Protein AF-A0A8H5L6E7-F1 (afdb_monomer_lite)

Sequence (214 aa):
MDPFNSLPPEIRLKILFSITSKFSLNSIIRASPTMLQQYQIQRIKFPRPLHVQAQNLLLVRDHLQRWQDKTFASPLAKHDDYLFQQLDSLHNMLLHFIQDYCSKATAPYMPREYICLPTFEDPKVLREQAKRMTEEHTLCDLATMVKCVRYTLPWTTIVCRQPPRSVRIPASFKLFEGKTLAEIELVLGFYMDVMKEEESLDIENPIEFCFSTL

pLDDT: mean 70.44, std 10.73, range [45.66, 87.75]

Radius of gyration: 25.37 Å; chains: 1; bounding box: 59×48×59 Å

Foldseek 3Di:
DAPCVPPDLVVLVVVLVVDPDPVVNVLSLVLGVVSVVSVVVCVVVDPDPCPVVVVVVVVVVVVVVCVVVVVDPPPCPPVPVVVVVVVVVVVVVVVVVVVLVVCLSPDPDNVVSVVPDPPCDPLVVLLVVLVCLAVVQDWDAPLNCLSNLLNHDQQKWKWWDDPPAIDTHRSHNVVNPPDDSVVSSVVVVVVVVVCVVVVRDDDPTGIIITMYGD

Organism: Gibberella subglutinans (NCBI:txid42677)

Secondary structure (DSSP, 8-state):
--GGGGS-HHHHHHHHHH---HHHHHHHHHH-HHHHHHHHHHHHH-SS-THHHHHHHHHHHHHHHHHHTT----TTSS--HHHHHHHHHHHHHHHHHHHHHHHHHHSTTHHHHGGGS-----HHHHHHHHHHHHHTT--B-HHHHHHHGGGS-TTEEEEEEETTEEEEEE--HHHHTT--HHHHHHHHHHHHHHHHHTT-S-SSSPPEEEEEE-

Structure (mmCIF, N/CA/C/O backbone):
data_AF-A0A8H5L6E7-F1
#
_entry.id   AF-A0A8H5L6E7-F1
#
loop_
_atom_site.group_PDB
_atom_site.id
_atom_site.type_symbol
_atom_site.label_atom_id
_atom_site.label_alt_id
_atom_site.label_comp_id
_atom_site.label_asym_id
_atom_site.label_entity_id
_atom_site.label_seq_id
_atom_site.pdbx_PDB_ins_code
_atom_site.Cartn_x
_atom_site.Cartn_y
_atom_site.Cartn_z
_atom_site.occupancy
_atom_site.B_iso_or_equiv
_atom_site.auth_seq_id
_atom_site.auth_comp_id
_atom_site.auth_asym_id
_atom_site.auth_atom_id
_atom_site.pdbx_PDB_model_num
ATOM 1 N N . MET A 1 1 ? -3.665 17.626 14.569 1.00 66.75 1 MET A N 1
ATOM 2 C CA . MET A 1 1 ? -4.849 17.329 13.737 1.00 66.75 1 MET A CA 1
ATOM 3 C C . MET A 1 1 ? -5.235 15.886 13.997 1.00 66.75 1 MET A C 1
ATOM 5 O O . MET A 1 1 ? -4.381 15.030 13.820 1.00 66.75 1 MET A O 1
ATOM 9 N N . ASP A 1 2 ? -6.447 15.622 14.485 1.00 79.62 2 ASP A N 1
ATOM 10 C CA . ASP A 1 2 ? -6.932 14.249 14.680 1.00 79.62 2 ASP A CA 1
ATOM 11 C C . ASP A 1 2 ? -7.520 13.734 13.350 1.00 79.62 2 ASP A C 1
ATOM 13 O O . ASP A 1 2 ? -8.513 14.302 12.883 1.00 79.62 2 ASP A O 1
ATOM 17 N N . PRO A 1 3 ? -6.931 12.702 12.717 1.00 80.50 3 PRO A N 1
ATOM 18 C CA . PRO A 1 3 ? -7.394 12.202 11.423 1.00 80.50 3 PRO A CA 1
ATOM 19 C C . PRO A 1 3 ? -8.781 11.553 11.496 1.00 80.50 3 PRO A C 1
ATOM 21 O O . PRO A 1 3 ? -9.455 11.442 10.477 1.00 80.50 3 PRO A O 1
ATOM 24 N N . PHE A 1 4 ? -9.249 11.161 12.684 1.00 83.25 4 PHE A N 1
ATOM 25 C CA . PHE A 1 4 ? -10.582 10.589 12.860 1.00 83.25 4 PHE A CA 1
ATOM 26 C C . PHE A 1 4 ? -11.673 11.664 12.952 1.00 83.25 4 PHE A C 1
ATOM 28 O O . PHE A 1 4 ? -12.856 11.337 12.867 1.00 83.25 4 PHE A O 1
ATOM 35 N N . ASN A 1 5 ? -11.310 12.943 13.092 1.00 85.31 5 ASN A N 1
ATOM 36 C CA . ASN A 1 5 ? -12.278 14.038 13.183 1.00 85.31 5 ASN A CA 1
ATOM 37 C C . ASN A 1 5 ? -12.985 14.341 11.853 1.00 85.31 5 ASN A C 1
ATOM 39 O O . ASN A 1 5 ? -14.109 14.834 11.856 1.00 85.31 5 ASN A O 1
ATOM 43 N N . SER A 1 6 ? -12.365 14.010 10.719 1.00 84.38 6 SER A N 1
ATOM 44 C CA . SER A 1 6 ? -13.000 14.106 9.398 1.00 84.38 6 SER A CA 1
ATOM 45 C C . SER A 1 6 ? -13.933 12.928 9.095 1.00 84.38 6 SER A C 1
ATOM 47 O O . SER A 1 6 ? -14.668 12.971 8.109 1.00 84.38 6 SER A O 1
ATOM 49 N N . LEU A 1 7 ? -13.923 11.876 9.924 1.00 83.06 7 LEU A N 1
ATOM 50 C CA . LEU A 1 7 ? -14.726 10.681 9.700 1.00 83.06 7 LEU A CA 1
ATOM 51 C C . LEU A 1 7 ? -16.115 10.799 10.348 1.00 83.06 7 LEU A C 1
ATOM 53 O O . LEU A 1 7 ? -16.231 11.155 11.534 1.00 83.06 7 LEU A O 1
ATOM 57 N N . PRO A 1 8 ? -17.177 10.393 9.627 1.00 82.81 8 PRO A N 1
ATOM 58 C CA . PRO A 1 8 ? -18.503 10.256 10.206 1.00 82.81 8 PRO A CA 1
ATOM 59 C C . PRO A 1 8 ? -18.492 9.351 11.452 1.00 82.81 8 PRO A C 1
ATOM 61 O O . PRO A 1 8 ? -17.701 8.397 11.520 1.00 82.81 8 PRO A O 1
ATOM 64 N N . PRO A 1 9 ? -19.347 9.630 12.453 1.00 79.38 9 PRO A N 1
ATOM 65 C CA . PRO A 1 9 ? -19.448 8.837 13.678 1.00 79.38 9 PRO A CA 1
ATOM 66 C C . PRO A 1 9 ? -19.569 7.328 13.425 1.00 79.38 9 PRO A C 1
ATOM 68 O O . PRO A 1 9 ? -18.965 6.542 14.149 1.00 79.38 9 PRO A O 1
ATOM 71 N N . GLU A 1 10 ? -20.290 6.914 12.386 1.00 80.75 10 GLU A N 1
ATOM 72 C CA . GLU A 1 10 ? -20.562 5.517 12.029 1.00 80.75 10 GLU A CA 1
ATOM 73 C C . GLU A 1 10 ? -19.284 4.774 11.623 1.00 80.75 10 GLU A C 1
ATOM 75 O O . GLU A 1 10 ? -19.054 3.635 12.037 1.00 80.75 10 GLU A O 1
ATOM 80 N N . ILE A 1 11 ? -18.412 5.436 10.859 1.00 78.31 11 ILE A N 1
ATOM 81 C CA . ILE A 1 11 ? -17.138 4.866 10.407 1.00 78.31 11 ILE A CA 1
ATOM 82 C C . ILE A 1 11 ? -16.178 4.719 11.587 1.00 78.31 11 ILE A C 1
ATOM 84 O O . ILE A 1 11 ? -15.560 3.666 11.754 1.00 78.31 11 ILE A O 1
ATOM 88 N N . ARG A 1 12 ? -16.127 5.722 12.473 1.00 85.12 12 ARG A N 1
ATOM 89 C CA . ARG A 1 12 ? -15.352 5.650 13.722 1.00 85.12 12 ARG A CA 1
ATOM 90 C C . ARG A 1 12 ? -15.777 4.468 14.596 1.00 85.12 12 ARG A C 1
ATOM 92 O O . ARG A 1 12 ? -14.931 3.778 15.160 1.00 85.12 12 ARG A O 1
ATOM 99 N N . LEU A 1 13 ? -17.080 4.196 14.671 1.00 81.88 13 LEU A N 1
ATOM 100 C CA . LEU A 1 13 ? -17.620 3.052 15.411 1.00 81.88 13 LEU A CA 1
ATOM 101 C C . LEU A 1 13 ? -17.246 1.721 14.782 1.00 81.88 13 LEU A C 1
ATOM 103 O O . LEU A 1 13 ? -16.818 0.814 15.493 1.00 81.88 13 LEU A O 1
ATOM 107 N N . LYS A 1 14 ? -17.366 1.606 13.459 1.00 79.25 14 LYS A N 1
ATOM 108 C CA . LYS A 1 14 ? -16.983 0.389 12.742 1.00 79.25 14 LYS A CA 1
ATOM 109 C C . LYS A 1 14 ? -15.509 0.048 12.977 1.00 79.25 14 LYS A C 1
ATOM 111 O O . LYS A 1 14 ? -15.195 -1.111 13.228 1.00 79.25 14 LYS A O 1
ATOM 116 N N . ILE A 1 15 ? -14.637 1.059 12.993 1.00 80.88 15 ILE A N 1
ATOM 117 C CA . ILE A 1 15 ? -13.219 0.903 13.339 1.00 80.88 15 ILE A CA 1
ATOM 118 C C . ILE A 1 15 ? -13.074 0.403 14.783 1.00 80.88 15 ILE A C 1
ATOM 120 O O . ILE A 1 15 ? -12.474 -0.649 14.991 1.00 80.88 15 ILE A O 1
ATOM 124 N N . LEU A 1 16 ? -13.686 1.077 15.766 1.00 82.19 16 LEU A N 1
ATOM 125 C CA . LEU A 1 16 ? -13.634 0.655 17.176 1.00 82.19 16 LEU A CA 1
ATOM 126 C C . LEU A 1 16 ? -14.129 -0.786 17.396 1.00 82.19 16 LEU A C 1
ATOM 128 O O . LEU A 1 16 ? -13.553 -1.497 18.215 1.00 82.19 16 LEU A O 1
ATOM 132 N N . PHE A 1 17 ? -15.166 -1.225 16.674 1.00 75.69 17 PHE A N 1
ATOM 133 C CA . PHE A 1 17 ? -15.727 -2.576 16.798 1.00 75.69 17 PHE A CA 1
ATOM 134 C C . PHE A 1 17 ? -14.955 -3.648 16.025 1.00 75.69 17 PHE A C 1
ATOM 136 O O . PHE A 1 17 ? -14.980 -4.811 16.420 1.00 75.69 17 PHE A O 1
ATOM 143 N N . SER A 1 18 ? -14.261 -3.276 14.949 1.00 74.56 18 SER A N 1
ATOM 144 C CA . SER A 1 18 ? -13.405 -4.197 14.189 1.00 74.56 18 SER A CA 1
ATOM 145 C C . SER A 1 18 ? -12.126 -4.588 14.938 1.00 74.56 18 SER A C 1
ATOM 147 O O . SER A 1 18 ? -11.503 -5.598 14.619 1.00 74.56 18 SER A O 1
ATOM 149 N N . ILE A 1 19 ? -11.746 -3.821 15.965 1.00 76.75 19 ILE A N 1
ATOM 150 C CA . ILE A 1 19 ? -10.545 -4.073 16.756 1.00 76.75 19 ILE A CA 1
ATOM 151 C C . ILE A 1 19 ? -10.871 -5.046 17.883 1.00 76.75 19 ILE A C 1
ATOM 153 O O . ILE A 1 19 ? -11.449 -4.695 18.911 1.00 76.75 19 ILE A O 1
ATOM 157 N N . THR A 1 20 ? -10.446 -6.288 17.696 1.00 67.19 20 THR A N 1
ATOM 158 C CA . THR A 1 20 ? -10.641 -7.379 18.657 1.00 67.19 20 THR A CA 1
ATOM 159 C C . THR A 1 20 ? -9.638 -7.332 19.814 1.00 67.19 20 THR A C 1
ATOM 161 O O . THR A 1 20 ? -9.934 -7.788 20.919 1.00 67.19 20 THR A O 1
ATOM 164 N N . SER A 1 21 ? -8.457 -6.741 19.595 1.00 76.19 21 SER A N 1
ATOM 165 C CA . SER A 1 21 ? -7.389 -6.654 20.594 1.00 76.19 21 SER A CA 1
ATOM 166 C C . SER A 1 21 ? -7.559 -5.461 21.534 1.00 76.19 21 SER A C 1
ATOM 168 O O . SER A 1 21 ? -7.573 -4.299 21.123 1.00 76.19 21 SER A O 1
ATOM 170 N N . LYS A 1 22 ? -7.575 -5.743 22.841 1.00 73.62 22 LYS A N 1
ATOM 171 C CA . LYS A 1 22 ? -7.606 -4.723 23.902 1.00 73.62 22 LYS A CA 1
ATOM 172 C C . LYS A 1 22 ? -6.370 -3.815 23.878 1.00 73.62 22 LYS A C 1
ATOM 174 O O . LYS A 1 22 ? -6.462 -2.653 24.268 1.00 73.62 22 LYS A O 1
ATOM 179 N N . PHE A 1 23 ? -5.225 -4.332 23.431 1.00 72.75 23 PHE A N 1
ATOM 180 C CA . PHE A 1 23 ? -3.997 -3.550 23.291 1.00 72.75 23 PHE A CA 1
ATOM 181 C C . PHE A 1 23 ? -4.134 -2.519 22.164 1.00 72.75 23 PHE A C 1
ATOM 183 O O . PHE A 1 23 ? -3.956 -1.324 22.395 1.00 72.75 23 PHE A O 1
ATOM 190 N N . SER A 1 24 ? -4.563 -2.961 20.980 1.00 74.50 24 SER A N 1
ATOM 191 C CA . SER A 1 24 ? -4.760 -2.100 19.807 1.00 74.50 24 SER A CA 1
ATOM 192 C C . SER A 1 24 ? -5.858 -1.060 20.034 1.00 74.50 24 SER A C 1
ATOM 194 O O . SER A 1 24 ? -5.700 0.102 19.669 1.00 74.50 24 SER A O 1
ATOM 196 N N . LEU A 1 25 ? -6.936 -1.442 20.722 1.00 81.06 25 LEU A N 1
ATOM 197 C CA . LEU A 1 25 ? -8.012 -0.525 21.092 1.00 81.06 25 LEU A CA 1
ATOM 198 C C . LEU A 1 25 ? -7.514 0.578 22.039 1.00 81.06 25 LEU A C 1
ATOM 200 O O . LEU A 1 25 ? -7.795 1.755 21.815 1.00 81.06 25 LEU A O 1
ATOM 204 N N . ASN A 1 26 ? -6.724 0.223 23.060 1.00 80.19 26 ASN A N 1
ATOM 205 C CA . ASN A 1 26 ? -6.119 1.214 23.954 1.00 80.19 26 ASN A CA 1
ATOM 206 C C . ASN A 1 26 ? -5.127 2.124 23.224 1.00 80.19 26 ASN A C 1
ATOM 208 O O . ASN A 1 26 ? -5.061 3.308 23.543 1.00 80.19 26 ASN A O 1
ATOM 212 N N . SER A 1 27 ? -4.385 1.597 22.250 1.00 80.94 27 SER A N 1
ATOM 213 C CA . SER A 1 27 ? -3.465 2.397 21.438 1.00 80.94 27 SER A CA 1
ATOM 214 C C . SER A 1 27 ? -4.210 3.491 20.662 1.00 80.94 27 SER A C 1
ATOM 216 O O . SER A 1 27 ? -3.887 4.670 20.793 1.00 80.94 27 SER A O 1
ATOM 218 N N . ILE A 1 28 ? -5.295 3.138 19.961 1.00 83.75 28 ILE A N 1
ATOM 219 C CA . ILE A 1 28 ? -6.078 4.095 19.157 1.00 83.75 28 ILE A CA 1
ATOM 220 C C . ILE A 1 28 ? -6.773 5.145 20.021 1.00 83.75 28 ILE A C 1
ATOM 222 O O . ILE A 1 28 ? -6.765 6.329 19.693 1.00 83.75 28 ILE A O 1
ATOM 226 N N . ILE A 1 29 ? -7.350 4.728 21.145 1.00 85.44 29 ILE A N 1
ATOM 227 C CA . ILE A 1 29 ? -8.026 5.641 22.070 1.00 85.44 29 ILE A CA 1
ATOM 228 C C . ILE A 1 29 ? -7.036 6.630 22.702 1.00 85.44 29 ILE A C 1
ATOM 230 O O . ILE A 1 29 ? -7.390 7.780 22.943 1.00 85.44 29 ILE A O 1
ATOM 234 N N . ARG A 1 30 ? -5.795 6.209 22.972 1.00 81.88 30 ARG A N 1
ATOM 235 C CA . ARG A 1 30 ? -4.756 7.109 23.496 1.00 81.88 30 ARG A CA 1
ATOM 236 C C . ARG A 1 30 ? -4.204 8.044 22.423 1.00 81.88 30 ARG A C 1
ATOM 238 O O . ARG A 1 30 ? -3.848 9.170 22.750 1.00 81.88 30 ARG A O 1
ATOM 245 N N . ALA A 1 31 ? -4.145 7.588 21.174 1.00 80.31 31 ALA A N 1
ATOM 246 C CA . ALA A 1 31 ? -3.633 8.367 20.052 1.00 80.31 31 ALA A CA 1
ATOM 247 C C . ALA A 1 31 ? -4.639 9.405 19.514 1.00 80.31 31 ALA A C 1
ATOM 249 O O . ALA A 1 31 ? -4.221 10.433 18.987 1.00 80.31 31 ALA A O 1
ATOM 250 N N . SER A 1 32 ? -5.950 9.159 19.644 1.00 87.44 32 SER A N 1
ATOM 251 C CA . SER A 1 32 ? -7.007 10.018 19.090 1.00 87.44 32 SER A CA 1
ATOM 252 C C . SER A 1 32 ? -8.025 10.459 20.155 1.00 87.44 32 SER A C 1
ATOM 254 O O . SER A 1 32 ? -8.835 9.646 20.621 1.00 87.44 32 SER A O 1
ATOM 256 N N . PRO A 1 33 ? -8.058 11.762 20.501 1.00 86.56 33 PRO A N 1
ATOM 257 C CA . PRO A 1 33 ? -9.095 12.339 21.355 1.00 86.56 33 PRO A CA 1
ATOM 258 C C . PRO A 1 33 ? -10.512 12.134 20.802 1.00 86.56 33 PRO A C 1
ATOM 260 O O . PRO A 1 33 ? -11.439 11.869 21.571 1.00 86.56 33 PRO A O 1
ATOM 263 N N . THR A 1 34 ? -10.692 12.201 19.479 1.00 87.50 34 THR A N 1
ATOM 264 C CA . THR A 1 34 ? -11.992 11.990 18.830 1.00 87.50 34 THR A CA 1
ATOM 265 C C . THR A 1 34 ? -12.466 10.539 18.970 1.00 87.50 34 THR A C 1
ATOM 267 O O . THR A 1 34 ? -13.656 10.297 19.199 1.00 87.50 34 THR A O 1
ATOM 270 N N . MET A 1 35 ? -11.562 9.559 18.879 1.00 87.75 35 MET A N 1
ATOM 271 C CA . MET A 1 35 ? -11.881 8.142 19.093 1.00 87.75 35 MET A CA 1
ATOM 272 C C . MET A 1 35 ? -12.101 7.819 20.573 1.00 87.75 35 MET A C 1
ATOM 274 O O . MET A 1 35 ? -12.983 7.019 20.887 1.00 87.75 35 MET A O 1
ATOM 278 N N . LEU A 1 36 ? -11.377 8.477 21.488 1.00 85.44 36 LEU A N 1
ATOM 279 C CA . LEU A 1 36 ? -11.629 8.395 22.930 1.00 85.44 36 LEU A CA 1
ATOM 280 C C . LEU A 1 36 ? -13.032 8.890 23.283 1.00 85.44 36 LEU A C 1
ATOM 282 O O . LEU A 1 36 ? -13.766 8.174 23.964 1.00 85.44 36 LEU A O 1
ATOM 286 N N . GLN A 1 37 ? -13.425 10.067 22.789 1.00 84.50 37 GLN A N 1
ATOM 287 C CA . GLN A 1 37 ? -14.768 10.609 23.009 1.00 84.50 37 GLN A CA 1
ATOM 288 C C . GLN A 1 37 ? -15.839 9.670 22.449 1.00 84.50 37 GLN A C 1
ATOM 290 O O . GLN A 1 37 ? -16.793 9.332 23.149 1.00 84.50 37 GLN A O 1
ATOM 295 N N . GLN A 1 38 ? -15.657 9.178 21.221 1.00 84.06 38 GLN A N 1
ATOM 296 C CA . GLN A 1 38 ? -16.599 8.249 20.596 1.00 84.06 38 GLN A CA 1
ATOM 297 C C . GLN A 1 38 ? -16.719 6.934 21.385 1.00 84.06 38 GLN A C 1
ATOM 299 O O . GLN A 1 38 ? -17.824 6.436 21.606 1.00 84.06 38 GLN A O 1
ATOM 304 N N . TYR A 1 39 ? -15.598 6.393 21.869 1.00 81.75 39 TYR A N 1
ATOM 305 C CA . TYR A 1 39 ? -15.564 5.192 22.702 1.00 81.75 39 TYR A CA 1
ATOM 306 C C . TYR A 1 39 ? -16.224 5.406 24.071 1.00 81.75 39 TYR A C 1
ATOM 308 O O . TYR A 1 39 ? -16.968 4.542 24.535 1.00 81.75 39 TYR A O 1
ATOM 316 N N . GLN A 1 40 ? -16.001 6.554 24.715 1.00 81.69 40 GLN A N 1
ATOM 317 C CA . GLN A 1 40 ? -16.650 6.912 25.979 1.00 81.69 40 GLN A CA 1
ATOM 318 C C . GLN A 1 40 ? -18.166 7.065 25.804 1.00 81.69 40 GLN A C 1
ATOM 320 O O . GLN A 1 40 ? -18.926 6.467 26.563 1.00 81.69 40 GLN A O 1
ATOM 325 N N . ILE A 1 41 ? -18.610 7.780 24.764 1.00 76.38 41 ILE A N 1
ATOM 326 C CA . ILE A 1 41 ? -20.033 7.960 24.437 1.00 76.38 41 ILE A CA 1
ATOM 327 C C . ILE A 1 41 ? -20.711 6.605 24.191 1.00 76.38 41 ILE A C 1
ATOM 329 O O . ILE A 1 41 ? -21.816 6.371 24.679 1.00 76.38 41 ILE A O 1
ATOM 333 N N . GLN A 1 42 ? -20.051 5.686 23.484 1.00 69.44 42 GLN A N 1
ATOM 334 C CA . GLN A 1 42 ? -20.566 4.330 23.261 1.00 69.44 42 GLN A CA 1
ATOM 335 C C . GLN A 1 42 ? -20.600 3.485 24.528 1.00 69.44 42 GLN A C 1
ATOM 337 O O . GLN A 1 42 ? -21.591 2.806 24.775 1.00 69.44 42 GLN A O 1
ATOM 342 N N . ARG A 1 43 ? -19.553 3.538 25.356 1.00 64.12 43 ARG A N 1
ATOM 343 C CA . ARG A 1 43 ? -19.510 2.794 26.622 1.00 64.12 43 ARG A CA 1
ATOM 344 C C . ARG A 1 43 ? -20.565 3.251 27.619 1.00 64.12 43 ARG A C 1
ATOM 346 O O . ARG A 1 43 ? -21.006 2.434 28.419 1.00 64.12 43 ARG A O 1
ATOM 353 N N . ILE A 1 44 ? -20.946 4.527 27.570 1.00 57.91 44 ILE A N 1
ATOM 354 C CA . ILE A 1 44 ? -22.019 5.091 28.396 1.00 57.91 44 ILE A CA 1
ATOM 355 C C . ILE A 1 44 ? -23.399 4.712 27.832 1.00 57.91 44 ILE A C 1
ATOM 357 O O . ILE A 1 44 ? -24.322 4.480 28.605 1.00 57.91 44 ILE A O 1
ATOM 361 N N . LYS A 1 45 ? -23.549 4.602 26.502 1.00 54.22 45 LYS A N 1
ATOM 362 C CA . LYS A 1 45 ? -24.829 4.265 25.850 1.00 54.22 45 LYS A CA 1
ATOM 363 C C . LYS A 1 45 ? -25.112 2.760 25.729 1.00 54.22 45 LYS A C 1
ATOM 365 O O . LYS A 1 45 ? -26.278 2.390 25.651 1.00 54.22 45 LYS A O 1
ATOM 370 N N . PHE A 1 46 ? -24.094 1.895 25.725 1.00 47.25 46 PHE A N 1
ATOM 371 C CA . PHE A 1 46 ? -24.251 0.450 25.526 1.00 47.25 46 PHE A CA 1
ATOM 372 C C . PHE A 1 46 ? -23.167 -0.358 26.272 1.00 47.25 46 PHE A C 1
ATOM 374 O O . PHE A 1 46 ? -22.018 -0.410 25.818 1.00 47.25 46 PHE A O 1
ATOM 381 N N . PRO A 1 47 ? -23.481 -1.081 27.366 1.00 50.56 47 PRO A N 1
ATOM 382 C CA . PRO A 1 47 ? -22.646 -2.210 27.765 1.00 50.56 47 PRO A CA 1
ATOM 383 C C . PRO A 1 47 ? -22.721 -3.253 26.637 1.00 50.56 47 PRO A C 1
ATOM 385 O O . PRO A 1 47 ? -23.794 -3.785 26.404 1.00 50.56 47 PRO A O 1
ATOM 388 N N . ARG A 1 48 ? -21.616 -3.459 25.894 1.00 46.75 48 ARG A N 1
ATOM 389 C CA . ARG A 1 48 ? -21.422 -4.416 24.769 1.00 46.75 48 ARG A CA 1
ATOM 390 C C . ARG A 1 48 ? -22.711 -4.828 24.021 1.00 46.75 48 ARG A C 1
ATOM 392 O O . ARG A 1 48 ? -23.448 -5.678 24.519 1.00 46.75 48 ARG A O 1
ATOM 399 N N . PRO A 1 49 ? -22.957 -4.362 22.785 1.00 46.41 49 PRO A N 1
ATOM 400 C CA . PRO A 1 49 ? -24.172 -4.736 22.075 1.00 46.41 49 PRO A CA 1
ATOM 401 C C . PRO A 1 49 ? -24.121 -6.211 21.637 1.00 46.41 49 PRO A C 1
ATOM 403 O O . PRO A 1 49 ? -23.571 -6.555 20.594 1.00 46.41 49 PRO A O 1
ATOM 406 N N . LEU A 1 50 ? -24.788 -7.073 22.409 1.00 48.97 50 LEU A N 1
ATOM 407 C CA . LEU A 1 50 ? -25.199 -8.443 22.055 1.00 48.97 50 LEU A CA 1
ATOM 408 C C . LEU A 1 50 ? -26.068 -8.497 20.773 1.00 48.97 50 LEU A C 1
ATOM 410 O O . LEU A 1 50 ? -26.335 -9.564 20.229 1.00 48.97 50 LEU A O 1
ATOM 414 N N . HIS A 1 51 ? -26.502 -7.347 20.252 1.00 48.94 51 HIS A N 1
ATOM 415 C CA . HIS A 1 51 ? -27.496 -7.256 19.184 1.00 48.94 51 HIS A CA 1
ATOM 416 C C . HIS A 1 51 ? -26.936 -7.509 17.769 1.00 48.94 51 HIS A C 1
ATOM 418 O O . HIS A 1 51 ? -27.641 -8.056 16.925 1.00 48.94 51 HIS A O 1
ATOM 424 N N . VAL A 1 52 ? -25.662 -7.187 17.498 1.00 45.81 52 VAL A N 1
ATOM 425 C CA . VAL A 1 52 ? -25.013 -7.535 16.208 1.00 45.81 52 VAL A CA 1
ATOM 426 C C . VAL A 1 52 ? -24.569 -9.006 16.197 1.00 45.81 52 VAL A C 1
ATOM 428 O O . VAL A 1 52 ? -24.391 -9.610 15.144 1.00 45.81 52 VAL A O 1
ATOM 431 N N . GLN A 1 53 ? -24.445 -9.623 17.376 1.00 48.34 53 GLN A N 1
ATOM 432 C CA . GLN A 1 53 ? -24.182 -11.054 17.502 1.00 48.34 53 GLN A CA 1
ATOM 433 C C . GLN A 1 53 ? -25.436 -11.881 17.220 1.00 48.34 53 GLN A C 1
ATOM 435 O O . GLN A 1 53 ? -25.315 -12.902 16.566 1.00 48.34 53 GLN A O 1
ATOM 440 N N . ALA A 1 54 ? -26.634 -11.443 17.620 1.00 50.56 54 ALA A N 1
ATOM 441 C CA . ALA A 1 54 ? -27.860 -12.219 17.414 1.00 50.56 54 ALA A CA 1
ATOM 442 C C . ALA A 1 54 ? -28.197 -12.450 15.927 1.00 50.56 54 ALA A C 1
ATOM 444 O O . ALA A 1 54 ? -28.504 -13.574 15.540 1.00 50.56 54 ALA A O 1
ATOM 445 N N . GLN A 1 55 ? -28.080 -11.425 15.074 1.00 49.91 55 GLN A N 1
ATOM 446 C CA . GLN A 1 55 ? -28.309 -11.581 13.629 1.00 49.91 55 GLN A CA 1
ATOM 447 C C . GLN A 1 55 ? -27.236 -12.450 12.967 1.00 49.91 55 GLN A C 1
ATOM 449 O O . GLN A 1 55 ? -27.569 -13.340 12.190 1.00 49.91 55 GLN A O 1
ATOM 454 N N . ASN A 1 56 ? -25.963 -12.264 13.329 1.00 50.03 56 ASN A N 1
ATOM 455 C CA . ASN A 1 56 ? -24.883 -13.116 12.833 1.00 50.03 56 ASN A CA 1
ATOM 456 C C . ASN A 1 56 ? -25.005 -14.558 13.343 1.00 50.03 56 ASN A C 1
ATOM 458 O O . ASN A 1 56 ? -24.728 -15.480 12.595 1.00 50.03 56 ASN A O 1
ATOM 462 N N . LEU A 1 57 ? -25.474 -14.778 14.572 1.00 58.00 57 LEU A N 1
ATOM 463 C CA . LEU A 1 57 ? -25.726 -16.109 15.129 1.00 58.00 57 LEU A CA 1
ATOM 464 C C . LEU A 1 57 ? -26.903 -16.798 14.441 1.00 58.00 57 LEU A C 1
ATOM 466 O O . LEU A 1 57 ? -26.843 -18.003 14.233 1.00 58.00 57 LEU A O 1
ATOM 470 N N . LEU A 1 58 ? -27.949 -16.059 14.058 1.00 60.47 58 LEU A N 1
ATOM 471 C CA . LEU A 1 58 ? -29.055 -16.602 13.266 1.00 60.47 58 LEU A CA 1
ATOM 472 C C . LEU A 1 58 ? -28.600 -16.971 11.852 1.00 60.47 58 LEU A C 1
ATOM 474 O O . LEU A 1 58 ? -28.926 -18.058 11.387 1.0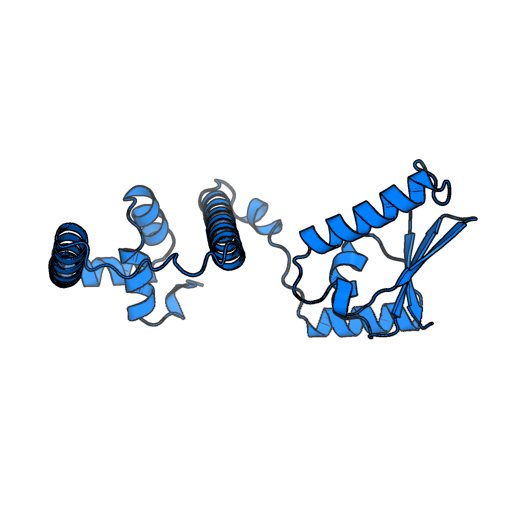0 60.47 58 LEU A O 1
ATOM 478 N N . LEU A 1 59 ? -27.793 -16.123 11.210 1.00 61.03 59 LEU A N 1
ATOM 479 C CA . LEU A 1 59 ? -27.200 -16.410 9.901 1.00 61.03 59 LEU A CA 1
ATOM 480 C C . LEU A 1 59 ? -26.220 -17.589 9.961 1.00 61.03 59 LEU A C 1
ATOM 482 O O . LEU A 1 59 ? -26.254 -18.448 9.090 1.00 61.03 59 LEU A O 1
ATOM 486 N N . VAL A 1 60 ? -25.388 -17.672 11.002 1.00 60.69 60 VAL A N 1
ATOM 487 C CA . VAL A 1 60 ? -24.464 -18.794 11.233 1.00 60.69 60 VAL A CA 1
ATOM 488 C C . VAL A 1 60 ? -25.233 -20.073 11.550 1.00 60.69 60 VAL A C 1
ATOM 490 O O . VAL A 1 60 ? -24.872 -21.129 11.047 1.00 60.69 60 VAL A O 1
ATOM 493 N N . ARG A 1 61 ? -26.314 -20.004 12.333 1.00 70.81 61 ARG A N 1
ATOM 494 C CA . ARG A 1 61 ? -27.170 -21.162 12.620 1.00 70.81 61 ARG A CA 1
ATOM 495 C C . ARG A 1 61 ? -27.861 -21.668 11.358 1.00 70.81 61 ARG A C 1
ATOM 497 O O . ARG A 1 61 ? -27.815 -22.863 11.104 1.00 70.81 61 ARG A O 1
ATOM 504 N N . ASP A 1 62 ? -28.455 -20.776 10.571 1.00 71.38 62 ASP A N 1
ATOM 505 C CA . ASP A 1 62 ? -29.087 -21.117 9.292 1.00 71.38 62 ASP A CA 1
ATOM 506 C C . ASP A 1 62 ? -28.051 -21.678 8.300 1.00 71.38 62 ASP A C 1
ATOM 508 O O . ASP A 1 62 ? -28.286 -22.682 7.635 1.00 71.38 62 ASP A O 1
ATOM 512 N N . HIS A 1 63 ? -26.840 -21.116 8.280 1.00 64.75 63 HIS A N 1
ATOM 513 C CA . HIS A 1 63 ? -25.719 -21.620 7.488 1.00 64.75 63 HIS A CA 1
ATOM 514 C C . HIS A 1 63 ? -25.261 -23.023 7.921 1.00 64.75 63 HIS A C 1
ATOM 516 O O . HIS A 1 63 ? -25.092 -23.896 7.074 1.00 64.75 63 HIS A O 1
ATOM 522 N N . LEU A 1 64 ? -25.103 -23.267 9.226 1.00 66.06 64 LEU A N 1
ATOM 523 C CA . LEU A 1 64 ? -24.740 -24.578 9.775 1.00 66.06 64 LEU A CA 1
ATOM 524 C C . LEU A 1 64 ? -25.842 -25.618 9.550 1.00 66.06 64 LEU A C 1
ATOM 526 O O . LEU A 1 64 ? -25.534 -26.774 9.278 1.00 66.06 64 LEU A O 1
ATOM 530 N N . GLN A 1 65 ? -27.108 -25.208 9.615 1.00 73.06 65 GLN A N 1
ATOM 531 C CA . GLN A 1 65 ? -28.252 -26.076 9.351 1.00 73.06 65 GLN A CA 1
ATOM 532 C C . GLN A 1 65 ? -28.309 -26.468 7.866 1.00 73.06 65 GLN A C 1
ATOM 534 O O . GLN A 1 65 ? -28.396 -27.648 7.545 1.00 73.06 65 GLN A O 1
ATOM 539 N N . ARG A 1 66 ? -28.091 -25.519 6.947 1.00 68.50 66 ARG A N 1
ATOM 540 C CA . ARG A 1 66 ? -27.950 -25.801 5.504 1.00 68.50 66 ARG A CA 1
ATOM 541 C C . ARG A 1 66 ? -26.721 -26.657 5.174 1.00 68.50 66 ARG A C 1
ATOM 543 O O . ARG A 1 66 ? -26.760 -27.465 4.246 1.00 68.50 66 ARG A O 1
ATOM 550 N N . TRP A 1 67 ? -25.627 -26.492 5.922 1.00 59.72 67 TRP A N 1
ATOM 551 C CA . TRP A 1 67 ? -24.435 -27.337 5.810 1.00 59.72 67 TRP A CA 1
ATOM 552 C C . TRP A 1 67 ? -24.716 -28.772 6.278 1.00 59.72 67 TRP A C 1
ATOM 554 O O . TRP A 1 67 ? -24.344 -29.726 5.594 1.00 59.72 67 TRP A O 1
ATOM 564 N N . GLN A 1 68 ? -25.443 -28.926 7.388 1.00 73.25 68 GLN A N 1
ATOM 565 C CA . GLN A 1 68 ? -25.900 -30.214 7.913 1.00 73.25 68 GLN A CA 1
ATOM 566 C C . GLN A 1 68 ? -26.865 -30.924 6.948 1.00 73.25 68 GLN A C 1
ATOM 568 O O . GLN A 1 68 ? -26.723 -32.126 6.722 1.00 73.25 68 GLN A O 1
ATOM 573 N N . ASP A 1 69 ? -27.772 -30.176 6.318 1.00 79.94 69 ASP A N 1
ATOM 574 C CA . ASP A 1 69 ? -28.739 -30.683 5.335 1.00 79.94 69 ASP A CA 1
ATOM 575 C C . ASP A 1 69 ? -28.103 -30.989 3.962 1.00 79.94 69 ASP A C 1
ATOM 577 O O . ASP A 1 69 ? -28.784 -31.462 3.052 1.00 79.94 69 ASP A O 1
ATOM 581 N N . LYS A 1 70 ? -26.795 -30.725 3.789 1.00 65.38 70 LYS A N 1
ATOM 582 C CA . LYS A 1 70 ? -26.033 -30.877 2.531 1.00 65.38 70 LYS A CA 1
ATOM 583 C C . LYS A 1 70 ? -26.660 -30.154 1.329 1.00 65.38 70 LYS A C 1
ATOM 585 O O . LYS A 1 70 ? -26.357 -30.476 0.184 1.00 65.38 70 LYS A O 1
ATOM 590 N N . THR A 1 71 ? -27.499 -29.149 1.574 1.00 69.31 71 THR A N 1
ATOM 591 C CA . THR A 1 71 ? -28.177 -28.349 0.538 1.00 69.31 71 THR A CA 1
ATOM 592 C C . THR A 1 71 ? -27.318 -27.187 0.037 1.00 69.31 71 THR A C 1
ATOM 594 O O . THR A 1 71 ? -27.773 -26.348 -0.741 1.00 69.31 71 THR A O 1
ATOM 597 N N . PHE A 1 72 ? -26.058 -27.126 0.468 1.00 56.41 72 PHE A N 1
ATOM 598 C CA . PHE A 1 72 ? -25.125 -26.086 0.077 1.00 56.41 72 PHE A CA 1
ATOM 599 C C . PHE A 1 72 ? -24.713 -26.249 -1.391 1.00 56.41 72 PHE A C 1
ATOM 601 O O . PHE A 1 72 ? -23.974 -27.167 -1.748 1.00 56.41 72 PHE A O 1
ATOM 608 N N . ALA A 1 73 ? -25.145 -25.322 -2.248 1.00 57.47 73 ALA A N 1
ATOM 609 C CA . ALA A 1 73 ? -24.464 -25.100 -3.516 1.00 57.47 73 ALA A CA 1
ATOM 610 C C . ALA A 1 73 ? -23.039 -24.648 -3.181 1.00 57.47 73 ALA A C 1
ATOM 612 O O . ALA A 1 73 ? -22.872 -23.649 -2.483 1.00 57.47 73 ALA A O 1
ATOM 613 N N . SER A 1 74 ? -22.024 -25.401 -3.615 1.00 51.72 74 SER A N 1
ATOM 614 C CA . SER A 1 74 ? -20.633 -25.057 -3.326 1.00 51.72 74 SER A CA 1
ATOM 615 C C . SER A 1 74 ? -20.352 -23.631 -3.824 1.00 51.72 74 SER A C 1
ATOM 617 O O . SER A 1 74 ? -20.390 -23.406 -5.037 1.00 51.72 74 SER A O 1
ATOM 619 N N . PRO A 1 75 ? -20.050 -22.659 -2.941 1.00 49.56 75 PRO A N 1
ATOM 620 C CA . PRO A 1 75 ? -19.648 -21.318 -3.365 1.00 49.56 75 PRO A CA 1
ATOM 621 C C . PRO A 1 75 ? -18.290 -21.339 -4.090 1.00 49.56 75 PRO A C 1
ATOM 623 O O . PRO A 1 75 ? -17.891 -20.338 -4.671 1.00 49.56 75 PRO A O 1
ATOM 626 N N . LEU A 1 76 ? -17.619 -22.498 -4.084 1.00 48.19 76 LEU A N 1
ATOM 627 C CA . LEU A 1 76 ? -16.373 -22.818 -4.774 1.00 48.19 76 LEU A CA 1
ATOM 628 C C . LEU A 1 76 ? -16.600 -23.606 -6.075 1.00 48.19 76 LEU A C 1
ATOM 630 O O . LEU A 1 76 ? -15.643 -24.068 -6.683 1.00 48.19 76 LEU A O 1
ATOM 634 N N . ALA A 1 77 ? -17.849 -23.792 -6.529 1.00 53.75 77 ALA A N 1
ATOM 635 C CA . ALA A 1 77 ? -18.111 -24.478 -7.801 1.00 53.75 77 ALA A CA 1
ATOM 636 C C . ALA A 1 77 ? -17.454 -23.760 -8.996 1.00 53.75 77 ALA A C 1
ATOM 638 O O . ALA A 1 77 ? -17.171 -24.383 -10.017 1.00 53.75 77 ALA A O 1
ATOM 639 N N . LYS A 1 78 ? -17.173 -22.461 -8.851 1.00 58.28 78 LYS A N 1
ATOM 640 C CA . LYS A 1 78 ? -16.200 -21.745 -9.671 1.00 58.28 78 LYS A CA 1
ATOM 641 C C . LYS A 1 78 ? -14.943 -21.541 -8.831 1.00 58.28 78 LYS A C 1
ATOM 643 O O . LYS A 1 78 ? -14.908 -20.654 -7.983 1.00 58.28 78 LYS A O 1
ATOM 648 N N . HIS A 1 79 ? -13.942 -22.385 -9.054 1.00 56.31 79 HIS A N 1
ATOM 649 C CA . HIS A 1 79 ? -12.577 -22.155 -8.592 1.00 56.31 79 HIS A CA 1
ATOM 650 C C . HIS A 1 79 ? -12.011 -20.925 -9.317 1.00 56.31 79 HIS A C 1
ATOM 652 O O . HIS A 1 79 ? -11.334 -21.046 -10.331 1.00 56.31 79 HIS A O 1
ATOM 658 N N . ASP A 1 80 ? -12.347 -19.728 -8.836 1.00 62.03 80 ASP A N 1
ATOM 659 C CA . ASP A 1 80 ? -11.656 -18.495 -9.215 1.00 62.03 80 ASP A CA 1
ATOM 660 C C . ASP A 1 80 ? -10.494 -18.288 -8.239 1.00 62.03 80 ASP A C 1
ATOM 662 O O . ASP A 1 80 ? -10.521 -17.427 -7.356 1.00 62.03 80 ASP A O 1
ATOM 666 N N . ASP A 1 81 ? -9.460 -19.117 -8.391 1.00 66.81 81 ASP A N 1
ATOM 667 C CA . ASP A 1 81 ? -8.236 -19.067 -7.580 1.00 66.81 81 ASP A CA 1
ATOM 668 C C . ASP A 1 81 ? -7.595 -17.663 -7.615 1.00 66.81 81 ASP A C 1
ATOM 670 O O . ASP A 1 81 ? -7.003 -17.201 -6.641 1.00 66.81 81 ASP A O 1
ATOM 674 N N . TYR A 1 82 ? -7.829 -16.922 -8.702 1.00 71.44 82 TYR A N 1
ATOM 675 C CA . TYR A 1 82 ? -7.431 -15.527 -8.871 1.00 71.44 82 TYR A CA 1
ATOM 676 C C . TYR A 1 82 ? -8.100 -14.559 -7.878 1.00 71.44 82 TYR A C 1
ATOM 678 O O . TYR A 1 82 ? -7.448 -13.637 -7.384 1.00 71.44 82 TYR A O 1
ATOM 686 N N . LEU A 1 83 ? -9.384 -14.7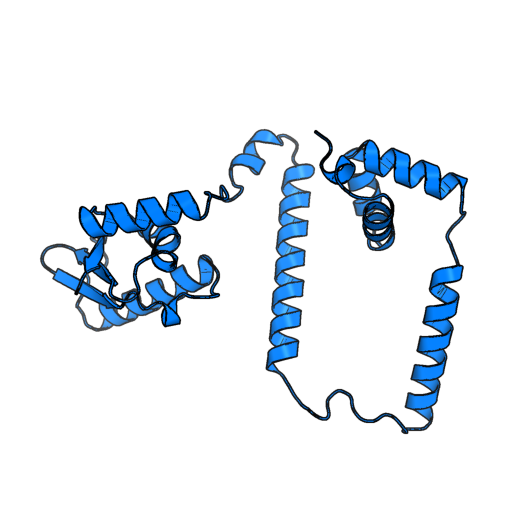49 -7.550 1.00 70.88 83 LEU A N 1
ATOM 687 C CA . LEU A 1 83 ? -10.084 -13.898 -6.578 1.00 70.88 83 LEU A CA 1
ATOM 688 C C . LEU A 1 83 ? -9.592 -14.159 -5.154 1.00 70.88 83 LEU A C 1
ATOM 690 O O . LEU A 1 83 ? -9.423 -13.215 -4.382 1.00 70.88 83 LEU A O 1
ATOM 694 N N . PHE A 1 84 ? 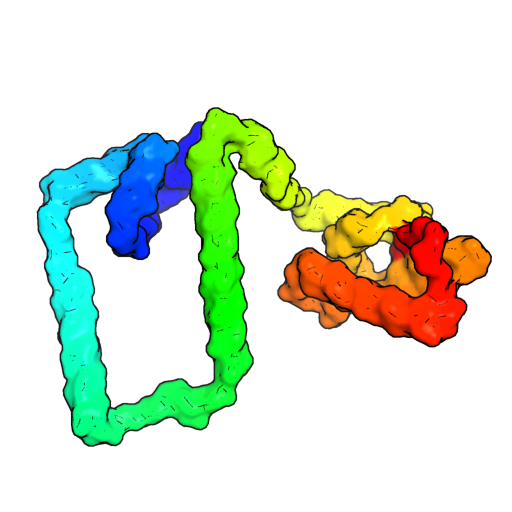-9.314 -15.420 -4.821 1.00 71.56 84 PHE A N 1
ATOM 695 C CA . PHE A 1 84 ? -8.733 -15.778 -3.528 1.00 71.56 84 PHE A CA 1
ATOM 696 C C . PHE A 1 84 ? -7.317 -15.222 -3.378 1.00 71.56 84 PHE A C 1
ATOM 698 O O . PHE A 1 84 ? -7.009 -14.617 -2.354 1.00 71.56 84 PHE A O 1
ATOM 705 N N . GLN A 1 85 ? -6.497 -15.314 -4.426 1.00 70.00 85 GLN A N 1
ATOM 706 C CA . GLN A 1 85 ? -5.148 -14.754 -4.425 1.00 70.00 85 GLN A CA 1
ATOM 707 C C . GLN A 1 85 ? -5.151 -13.219 -4.308 1.00 70.00 85 GLN A C 1
ATOM 709 O O . GLN A 1 85 ? -4.320 -12.649 -3.599 1.00 70.00 85 GLN A O 1
ATOM 714 N N . GLN A 1 86 ? -6.108 -12.533 -4.942 1.00 67.06 86 GLN A N 1
ATOM 715 C CA . GLN A 1 86 ? -6.284 -11.087 -4.769 1.00 67.06 86 GLN A CA 1
ATOM 716 C C . GLN A 1 86 ? -6.735 -10.710 -3.356 1.00 67.06 86 GLN A C 1
ATOM 718 O O . GLN A 1 86 ? -6.257 -9.715 -2.809 1.00 67.06 86 GLN A O 1
ATOM 723 N N . LEU A 1 87 ? -7.638 -11.488 -2.756 1.00 75.06 87 LEU A N 1
ATOM 724 C CA . LEU A 1 87 ? -8.114 -11.233 -1.400 1.00 75.06 87 LEU A CA 1
ATOM 725 C C . LEU A 1 87 ? -6.999 -11.442 -0.368 1.00 75.06 87 LEU A C 1
ATOM 727 O O . LEU A 1 87 ? -6.835 -10.605 0.520 1.00 75.06 87 LEU A O 1
ATOM 731 N N . ASP A 1 88 ? -6.198 -12.497 -0.526 1.00 71.56 88 ASP A N 1
ATOM 732 C CA . ASP A 1 88 ? -5.021 -12.745 0.310 1.00 71.56 88 ASP A CA 1
ATOM 733 C C . ASP A 1 88 ? -3.963 -11.658 0.125 1.00 71.56 88 ASP A C 1
ATOM 735 O O . ASP A 1 88 ? -3.398 -11.167 1.104 1.00 71.56 88 ASP A O 1
ATOM 739 N N . SER A 1 89 ? -3.723 -11.216 -1.111 1.00 68.00 89 SER A N 1
ATOM 740 C CA . SER A 1 89 ? -2.815 -10.099 -1.387 1.00 68.00 89 SER A CA 1
ATOM 741 C C . SER A 1 89 ? -3.279 -8.816 -0.688 1.00 68.00 89 SER A C 1
ATOM 743 O O . SER A 1 89 ? -2.506 -8.178 0.031 1.00 68.00 89 SER A O 1
ATOM 745 N N . LEU A 1 90 ? -4.568 -8.480 -0.799 1.00 72.75 90 LEU A N 1
ATOM 746 C CA . LEU A 1 90 ? -5.154 -7.312 -0.140 1.00 72.75 90 LEU A CA 1
ATOM 747 C C . LEU A 1 90 ? -5.079 -7.417 1.389 1.00 72.75 90 LEU A C 1
ATOM 749 O O . LEU A 1 90 ? -4.747 -6.439 2.062 1.00 72.75 90 LEU A O 1
ATOM 753 N N . HIS A 1 91 ? -5.376 -8.591 1.944 1.00 71.12 91 HIS A N 1
ATOM 754 C CA . HIS A 1 91 ? -5.315 -8.833 3.382 1.00 71.12 91 HIS A CA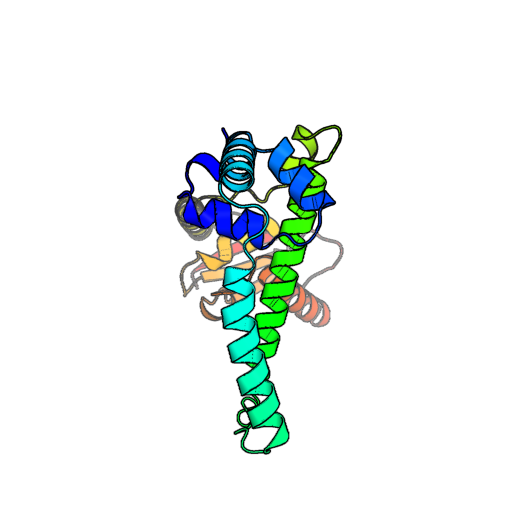 1
ATOM 755 C C . HIS A 1 91 ? -3.890 -8.661 3.921 1.00 71.12 91 HIS A C 1
ATOM 757 O O . HIS A 1 91 ? -3.680 -7.941 4.901 1.00 71.12 91 HIS A O 1
ATOM 763 N N . ASN A 1 92 ? -2.904 -9.248 3.240 1.00 66.31 92 ASN A N 1
ATOM 764 C CA . ASN A 1 92 ? -1.493 -9.120 3.596 1.00 66.31 92 ASN A CA 1
ATOM 765 C C . ASN A 1 92 ? -0.999 -7.676 3.470 1.00 66.31 92 ASN A C 1
ATOM 767 O O . ASN A 1 92 ? -0.258 -7.198 4.331 1.00 66.31 92 ASN A O 1
ATOM 771 N N . MET A 1 93 ? -1.449 -6.959 2.442 1.00 70.00 93 MET A N 1
ATOM 772 C CA . MET A 1 93 ? -1.122 -5.551 2.238 1.00 70.00 93 MET A CA 1
ATOM 773 C C . MET A 1 93 ? -1.676 -4.675 3.372 1.00 70.00 93 MET A C 1
ATOM 775 O O . MET A 1 93 ? -0.954 -3.850 3.933 1.00 70.00 93 MET A O 1
ATOM 779 N N . LEU A 1 94 ? -2.934 -4.888 3.769 1.00 71.31 94 LEU A N 1
ATOM 780 C CA . LEU A 1 94 ? -3.547 -4.178 4.896 1.00 71.31 94 LEU A CA 1
ATOM 781 C C . LEU A 1 94 ? -2.836 -4.477 6.220 1.00 71.31 94 LEU A C 1
ATOM 783 O O . LEU A 1 94 ? -2.617 -3.558 7.010 1.00 71.31 94 LEU A O 1
ATOM 787 N N . LEU A 1 95 ? -2.438 -5.730 6.453 1.00 72.31 95 LEU A N 1
ATOM 788 C CA . LEU A 1 95 ? -1.657 -6.115 7.630 1.00 72.31 95 LEU A CA 1
ATOM 789 C C . LEU A 1 95 ? -0.318 -5.375 7.696 1.00 72.31 95 LEU A C 1
ATOM 791 O O . LEU A 1 95 ? 0.003 -4.810 8.742 1.00 72.31 95 LEU A O 1
ATOM 795 N N . HIS A 1 96 ? 0.415 -5.303 6.582 1.00 68.00 96 HIS A N 1
ATOM 796 C CA . HIS A 1 96 ? 1.683 -4.570 6.516 1.00 68.00 96 HIS A CA 1
ATOM 797 C C . HIS A 1 96 ? 1.498 -3.079 6.806 1.00 68.00 96 HIS A C 1
ATOM 799 O O . HIS A 1 96 ? 2.245 -2.517 7.605 1.00 68.00 96 HIS A O 1
ATOM 805 N N . PHE A 1 97 ? 0.473 -2.441 6.233 1.00 69.44 97 PHE A N 1
ATOM 806 C CA . PHE A 1 97 ? 0.197 -1.026 6.496 1.00 69.44 97 PHE A CA 1
ATOM 807 C C . PHE A 1 97 ? -0.171 -0.754 7.954 1.00 69.44 97 PHE A C 1
ATOM 809 O O . PHE A 1 97 ? 0.294 0.224 8.540 1.00 69.44 97 PHE A O 1
ATOM 816 N N . ILE A 1 98 ? -0.991 -1.617 8.557 1.00 71.44 98 ILE A N 1
ATOM 817 C CA . ILE A 1 98 ? -1.375 -1.488 9.966 1.00 71.44 98 ILE A CA 1
ATOM 818 C C . ILE A 1 98 ? -0.147 -1.668 10.865 1.00 71.44 98 ILE A C 1
ATOM 820 O O . ILE A 1 98 ? 0.031 -0.910 11.818 1.00 71.44 98 ILE A O 1
ATOM 824 N N . GLN A 1 99 ? 0.714 -2.636 10.558 1.00 71.94 99 GLN A N 1
ATOM 825 C CA . GLN A 1 99 ? 1.915 -2.921 11.339 1.00 71.94 99 GLN A CA 1
ATOM 826 C C . GLN A 1 99 ? 2.969 -1.809 11.229 1.00 71.94 99 GLN A C 1
ATOM 828 O O . GLN A 1 99 ? 3.560 -1.424 12.243 1.00 71.94 99 GLN A O 1
ATOM 833 N N . ASP A 1 100 ? 3.155 -1.245 10.035 1.00 68.75 100 ASP A N 1
ATOM 834 C CA . ASP A 1 100 ? 4.017 -0.083 9.796 1.00 68.75 100 ASP A CA 1
ATOM 835 C C . ASP A 1 100 ? 3.506 1.150 10.558 1.00 68.75 100 ASP A C 1
ATOM 837 O O . ASP A 1 100 ? 4.248 1.786 11.310 1.00 68.75 100 ASP A O 1
ATOM 841 N N . TYR A 1 101 ? 2.203 1.426 10.468 1.00 73.50 101 TYR A N 1
ATOM 842 C CA . TYR A 1 101 ? 1.574 2.516 11.210 1.00 73.50 101 TYR A CA 1
ATOM 843 C C . TYR A 1 101 ? 1.718 2.345 12.727 1.00 73.50 101 TYR A C 1
ATOM 845 O O . TYR A 1 101 ? 2.066 3.296 13.429 1.00 73.50 101 TYR A O 1
ATOM 853 N N . CYS A 1 102 ? 1.472 1.141 13.253 1.00 68.94 102 CYS A N 1
ATOM 854 C CA . CYS A 1 102 ? 1.595 0.870 14.682 1.00 68.94 102 CYS A CA 1
ATOM 855 C C . CYS A 1 102 ? 3.035 1.025 15.183 1.00 68.94 102 CYS A C 1
ATOM 857 O O . CYS A 1 102 ? 3.225 1.605 16.254 1.00 68.94 102 CYS A O 1
ATOM 859 N N . SER A 1 103 ? 4.030 0.565 14.420 1.00 70.12 103 SER A N 1
ATOM 860 C CA . SER A 1 103 ? 5.451 0.746 14.755 1.00 70.12 103 SER A CA 1
ATOM 861 C C . SER A 1 103 ? 5.795 2.237 14.844 1.00 70.12 103 SER A C 1
ATOM 863 O O . SER A 1 103 ? 6.210 2.709 15.902 1.00 70.12 103 SER A O 1
ATOM 865 N N . LYS A 1 104 ? 5.425 3.012 13.816 1.00 67.88 104 LYS A N 1
ATOM 866 C CA . LYS A 1 104 ? 5.659 4.466 13.746 1.00 67.88 104 LYS A CA 1
ATOM 867 C C . LYS A 1 104 ? 4.938 5.256 14.835 1.00 67.88 104 LYS A C 1
ATOM 869 O O . LYS A 1 104 ? 5.455 6.245 15.351 1.00 67.88 104 LYS A O 1
ATOM 874 N N . ALA A 1 105 ? 3.717 4.850 15.182 1.00 63.25 105 ALA A N 1
ATOM 875 C CA . ALA A 1 105 ? 2.900 5.540 16.176 1.00 63.25 105 ALA A CA 1
ATOM 876 C C . ALA A 1 105 ? 3.305 5.237 17.626 1.00 63.25 105 ALA A C 1
ATOM 878 O O . ALA A 1 105 ? 2.984 6.020 18.521 1.00 63.25 105 ALA A O 1
ATOM 879 N N . THR A 1 106 ? 3.982 4.112 17.865 1.00 70.12 106 THR A N 1
ATOM 880 C CA . THR A 1 106 ? 4.434 3.697 19.205 1.00 70.12 106 THR A CA 1
ATOM 881 C C . THR A 1 106 ? 5.925 3.921 19.439 1.00 70.12 106 THR A C 1
ATOM 883 O O . THR A 1 106 ? 6.399 3.736 20.561 1.00 70.12 106 THR A O 1
ATOM 886 N N . ALA A 1 107 ? 6.651 4.374 18.418 1.00 66.50 107 ALA A N 1
ATOM 887 C CA . ALA A 1 107 ? 8.062 4.675 18.522 1.00 66.50 107 ALA A CA 1
ATOM 888 C C . ALA A 1 107 ? 8.343 5.806 19.527 1.00 66.50 107 ALA A C 1
ATOM 890 O O . ALA A 1 107 ? 7.669 6.843 19.513 1.00 66.50 107 ALA A O 1
ATOM 891 N N . PRO A 1 108 ? 9.385 5.665 20.366 1.00 65.88 108 PRO A N 1
ATOM 892 C CA . PRO A 1 108 ? 9.767 6.677 21.351 1.00 65.88 108 PRO A CA 1
ATOM 893 C C . PRO A 1 108 ? 10.181 8.021 20.719 1.00 65.88 108 PRO A C 1
ATOM 895 O O . PRO A 1 108 ? 10.183 9.037 21.407 1.00 65.88 108 PRO A O 1
ATOM 898 N N . TYR A 1 109 ? 10.484 8.044 19.414 1.00 63.09 109 TYR A N 1
ATOM 899 C CA . TYR A 1 109 ? 10.800 9.241 18.627 1.00 63.09 109 TYR A CA 1
ATOM 900 C C . TYR A 1 109 ? 10.024 9.267 17.296 1.00 63.09 109 TYR A C 1
ATOM 902 O O . TYR A 1 109 ? 10.583 9.082 16.214 1.00 63.09 109 TYR A O 1
ATOM 910 N N . MET A 1 110 ? 8.723 9.559 17.384 1.00 55.94 110 MET A N 1
ATOM 911 C CA . MET A 1 110 ? 7.777 9.663 16.257 1.00 55.94 110 MET A CA 1
ATOM 912 C C . MET A 1 110 ? 8.308 10.386 14.994 1.00 55.94 110 MET A C 1
ATOM 914 O O . MET A 1 110 ? 8.154 9.852 13.898 1.00 55.94 110 MET A O 1
ATOM 918 N N . PRO A 1 111 ? 8.952 11.571 15.078 1.00 55.81 111 PRO A N 1
ATOM 919 C CA . PRO A 1 111 ? 9.306 12.339 13.882 1.00 55.81 111 PRO A CA 1
ATOM 920 C C . PRO A 1 111 ? 10.308 11.650 12.951 1.00 55.81 111 PRO A C 1
ATOM 922 O O . PRO A 1 111 ? 10.330 11.972 11.771 1.00 55.81 111 PRO A O 1
ATOM 925 N N . ARG A 1 112 ? 11.132 10.714 13.445 1.00 56.06 112 ARG A N 1
ATOM 926 C CA . ARG A 1 112 ? 12.162 10.052 12.626 1.00 56.06 112 ARG A CA 1
ATOM 927 C C . ARG A 1 112 ? 11.615 8.887 11.805 1.00 56.06 112 ARG A C 1
ATOM 929 O O . ARG A 1 112 ? 12.110 8.645 10.713 1.00 56.06 112 ARG A O 1
ATOM 936 N N . GLU A 1 113 ? 10.584 8.203 12.295 1.00 49.31 113 GLU A N 1
ATOM 937 C CA . GLU A 1 113 ? 9.999 7.052 11.594 1.00 49.31 113 GLU A CA 1
ATOM 938 C C . GLU A 1 113 ? 8.890 7.451 10.606 1.00 49.31 113 GLU A C 1
ATOM 940 O O . GLU A 1 113 ? 8.619 6.731 9.647 1.00 49.31 113 GLU A O 1
ATOM 945 N N . TYR A 1 114 ? 8.299 8.640 10.768 1.00 51.62 114 TYR A N 1
ATOM 946 C CA . TYR A 1 114 ? 7.379 9.225 9.782 1.00 51.62 114 TYR A CA 1
ATOM 947 C C . TYR A 1 114 ? 8.084 9.838 8.555 1.00 51.62 114 TYR A C 1
ATOM 949 O O . TYR A 1 114 ? 7.417 10.093 7.555 1.00 51.62 114 TYR A O 1
ATOM 957 N N . ILE A 1 115 ? 9.412 10.026 8.583 1.00 49.88 115 ILE A N 1
ATOM 958 C CA . ILE A 1 115 ? 10.198 10.510 7.424 1.00 49.88 115 ILE A CA 1
ATOM 959 C C . ILE A 1 115 ? 10.163 9.505 6.260 1.00 49.88 115 ILE 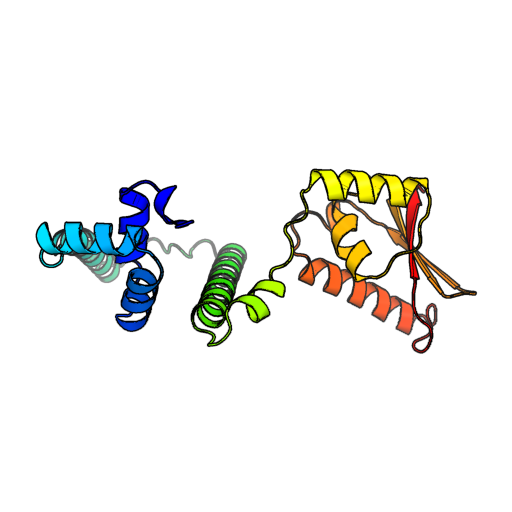A C 1
ATOM 961 O O . ILE A 1 115 ? 10.289 9.897 5.105 1.00 49.88 115 ILE A O 1
ATOM 965 N N . CYS A 1 116 ? 9.931 8.222 6.547 1.00 47.19 116 CYS A N 1
ATOM 966 C CA . CYS A 1 116 ? 9.936 7.148 5.554 1.00 47.19 116 CYS A CA 1
ATOM 967 C C . CYS A 1 116 ? 8.547 6.831 4.976 1.00 47.19 116 CYS A C 1
ATOM 969 O O . CYS A 1 116 ? 8.364 5.765 4.388 1.00 47.19 116 CYS A O 1
ATOM 971 N N . LEU A 1 117 ? 7.535 7.687 5.164 1.00 45.66 117 LEU A N 1
ATOM 972 C CA . LEU A 1 117 ? 6.316 7.546 4.367 1.00 45.66 117 LEU A CA 1
ATOM 973 C C . LEU A 1 117 ? 6.668 7.880 2.911 1.00 45.66 117 LEU A C 1
ATOM 975 O O . LEU A 1 117 ? 7.245 8.946 2.680 1.00 45.66 117 LEU A O 1
ATOM 979 N N . PRO A 1 118 ? 6.341 7.013 1.930 1.00 46.28 118 PRO A N 1
ATOM 980 C CA . PRO A 1 118 ? 6.473 7.389 0.534 1.00 46.28 118 PRO A CA 1
ATOM 981 C C . PRO A 1 118 ? 5.659 8.665 0.367 1.00 46.28 118 PRO A C 1
ATOM 983 O O . PRO A 1 118 ? 4.453 8.687 0.620 1.00 46.28 118 PRO A O 1
ATOM 986 N N . THR A 1 119 ? 6.349 9.760 0.056 1.00 47.31 119 THR A N 1
ATOM 987 C CA . THR A 1 119 ? 5.688 11.031 -0.205 1.00 47.31 119 THR A CA 1
ATOM 988 C C . THR A 1 119 ? 4.741 10.752 -1.359 1.00 47.31 119 THR A C 1
ATOM 990 O O . THR A 1 119 ? 5.190 10.389 -2.445 1.00 47.31 119 THR A O 1
ATOM 993 N N . PHE A 1 120 ? 3.433 10.810 -1.099 1.00 48.06 120 PHE A N 1
ATOM 994 C CA . PHE A 1 120 ? 2.421 10.731 -2.143 1.00 48.06 120 PHE A CA 1
ATOM 995 C C . PHE A 1 120 ? 2.569 12.005 -2.977 1.00 48.06 120 PHE A C 1
ATOM 997 O O . PHE A 1 120 ? 1.921 13.017 -2.721 1.00 48.06 120 PHE A O 1
ATOM 1004 N N . GLU A 1 121 ? 3.514 11.980 -3.911 1.00 63.12 121 GLU A N 1
ATOM 1005 C CA . GLU A 1 121 ? 3.689 13.012 -4.918 1.00 63.12 121 GLU A CA 1
ATOM 1006 C C . GLU A 1 121 ? 2.406 13.033 -5.759 1.00 63.12 121 GLU A C 1
ATOM 1008 O O . GLU A 1 121 ? 1.922 11.987 -6.202 1.00 63.12 121 GLU A O 1
ATOM 1013 N N . ASP A 1 122 ? 1.806 14.218 -5.910 1.00 70.31 122 ASP A N 1
ATOM 1014 C CA . ASP A 1 122 ? 0.562 14.392 -6.662 1.00 70.31 122 ASP A CA 1
ATOM 1015 C C . ASP A 1 122 ? 0.733 13.773 -8.066 1.00 70.31 122 ASP A C 1
ATOM 1017 O O . ASP A 1 122 ? 1.693 14.115 -8.768 1.00 70.31 122 ASP A O 1
ATOM 1021 N N . PRO A 1 123 ? -0.184 12.890 -8.513 1.00 69.12 123 PRO A N 1
ATOM 1022 C CA . PRO A 1 123 ? -0.143 12.293 -9.846 1.00 69.12 123 PRO A CA 1
ATOM 1023 C C . PRO A 1 123 ? 0.029 13.313 -10.979 1.00 69.12 123 PRO A C 1
ATOM 1025 O O . PRO A 1 123 ? 0.571 12.977 -12.031 1.00 69.12 123 PRO A O 1
ATOM 1028 N N . LYS A 1 124 ? -0.417 14.562 -10.792 1.00 74.75 124 LYS A N 1
ATOM 1029 C CA . LYS A 1 124 ? -0.207 15.650 -11.757 1.00 74.75 124 LYS A CA 1
ATOM 1030 C C . LYS A 1 124 ? 1.255 16.080 -11.846 1.00 74.75 124 LYS A C 1
ATOM 1032 O O . LYS A 1 124 ? 1.755 16.276 -12.948 1.00 74.75 124 LYS A O 1
ATOM 1037 N N . VAL A 1 125 ? 1.943 16.189 -10.710 1.00 78.62 125 VAL A N 1
ATOM 1038 C CA . VAL A 1 125 ? 3.366 16.558 -10.654 1.00 78.62 125 VAL A CA 1
ATOM 1039 C C . VAL A 1 125 ? 4.209 15.476 -11.320 1.00 78.62 125 VAL A C 1
ATOM 1041 O O . VAL A 1 125 ? 5.075 15.792 -12.130 1.00 78.62 125 VAL A O 1
ATOM 1044 N N . LEU A 1 126 ? 3.894 14.205 -11.058 1.00 76.75 126 LEU A N 1
ATOM 1045 C CA . LEU A 1 126 ? 4.577 13.070 -11.681 1.00 76.75 126 LEU A CA 1
ATOM 1046 C C . LEU A 1 126 ? 4.325 12.979 -13.191 1.00 76.75 126 LEU A C 1
ATOM 1048 O O . LEU A 1 126 ? 5.241 12.641 -13.935 1.00 76.75 126 LEU A O 1
ATOM 1052 N N . ARG A 1 127 ? 3.121 13.328 -13.666 1.00 77.06 127 ARG A N 1
ATOM 1053 C CA . ARG A 1 127 ? 2.823 13.426 -15.107 1.00 77.06 127 ARG A CA 1
ATOM 1054 C C . ARG A 1 127 ? 3.624 14.527 -15.790 1.00 77.06 127 ARG A C 1
ATOM 1056 O O . ARG A 1 127 ? 4.232 14.270 -16.824 1.00 77.06 127 ARG A O 1
ATOM 1063 N N . GLU A 1 128 ? 3.663 15.724 -15.211 1.00 81.38 128 GLU A N 1
ATOM 1064 C CA . GLU A 1 128 ? 4.458 16.826 -15.766 1.00 81.38 128 GLU A CA 1
ATOM 1065 C C . GLU A 1 128 ? 5.960 16.527 -15.704 1.00 81.38 128 GLU A C 1
ATOM 1067 O O . GLU A 1 128 ? 6.701 16.833 -16.635 1.00 81.38 128 GLU A O 1
ATOM 1072 N N . GLN A 1 129 ? 6.423 15.861 -14.645 1.00 81.00 129 GLN A N 1
ATOM 1073 C CA . GLN A 1 129 ? 7.805 15.405 -14.542 1.00 81.00 129 GLN A CA 1
ATOM 1074 C C . GLN A 1 129 ? 8.138 14.349 -15.602 1.00 81.00 129 GLN A C 1
ATOM 1076 O O . GLN A 1 129 ? 9.128 14.516 -16.307 1.00 81.00 129 GLN A O 1
ATOM 1081 N N . ALA A 1 130 ? 7.298 13.327 -15.783 1.00 79.38 130 ALA A N 1
ATOM 1082 C CA . ALA A 1 130 ? 7.476 12.318 -16.827 1.00 79.38 130 ALA A CA 1
ATOM 1083 C C . ALA A 1 130 ? 7.494 12.943 -18.233 1.00 79.38 130 ALA A C 1
ATOM 1085 O O . ALA A 1 130 ? 8.309 12.556 -19.075 1.00 79.38 130 ALA A O 1
ATOM 1086 N N . LYS A 1 131 ? 6.634 13.941 -18.475 1.00 80.88 131 LYS A N 1
ATOM 1087 C CA . LYS A 1 131 ? 6.587 14.689 -19.735 1.00 80.88 131 LYS A CA 1
ATOM 1088 C C . LYS A 1 131 ? 7.879 15.472 -19.979 1.00 80.88 131 LYS A C 1
ATOM 1090 O O . LYS A 1 131 ? 8.514 15.249 -21.005 1.00 80.88 131 LYS A O 1
ATOM 1095 N N . ARG A 1 132 ? 8.323 16.290 -19.014 1.00 81.88 132 ARG A N 1
ATOM 1096 C CA . ARG A 1 132 ? 9.598 17.029 -19.112 1.00 81.88 132 ARG A CA 1
ATOM 1097 C C . ARG A 1 132 ? 10.784 16.098 -19.332 1.00 81.88 132 ARG A C 1
ATOM 1099 O O . ARG A 1 132 ? 11.580 16.335 -20.224 1.00 81.88 132 ARG A O 1
ATOM 1106 N N . MET A 1 133 ? 10.861 14.994 -18.588 1.00 80.81 133 MET A N 1
ATOM 1107 C CA . MET A 1 133 ? 11.949 14.018 -18.733 1.00 80.81 133 MET A CA 1
ATOM 1108 C C . MET A 1 133 ? 11.965 13.339 -20.108 1.00 80.81 133 MET A C 1
ATOM 1110 O O . MET A 1 133 ? 13.027 12.947 -20.587 1.00 80.81 133 MET A O 1
ATOM 1114 N N . THR A 1 134 ? 10.798 13.194 -20.741 1.00 80.06 134 THR A N 1
ATOM 1115 C CA . THR A 1 134 ? 10.686 12.655 -22.103 1.00 80.06 134 THR A CA 1
ATOM 1116 C C . THR A 1 134 ? 11.116 13.687 -23.150 1.00 80.06 134 THR A C 1
ATOM 1118 O O . THR A 1 134 ? 11.780 13.316 -24.113 1.00 80.06 134 THR A O 1
ATOM 1121 N N . GLU A 1 135 ? 10.762 14.962 -22.961 1.00 80.25 135 GLU A N 1
ATOM 1122 C CA . GLU A 1 135 ? 11.098 16.068 -23.874 1.00 80.25 135 GLU A CA 1
ATOM 1123 C C . GLU A 1 135 ? 12.577 16.484 -23.779 1.00 80.25 135 GLU A C 1
ATOM 1125 O O . GLU A 1 135 ? 13.213 16.764 -24.793 1.00 80.25 135 GLU A O 1
ATOM 1130 N N . GLU A 1 136 ? 13.141 16.494 -22.571 1.00 79.88 136 GLU A N 1
ATOM 1131 C CA . GLU A 1 136 ? 14.512 16.942 -22.290 1.00 79.88 136 GLU A CA 1
ATOM 1132 C C . GLU A 1 136 ? 15.542 15.796 -22.319 1.00 79.88 136 GLU A C 1
ATOM 1134 O O . GLU A 1 136 ? 16.742 16.042 -22.191 1.00 79.88 136 GLU A O 1
ATOM 1139 N N . HIS A 1 137 ? 15.098 14.541 -22.475 1.00 77.00 137 HIS A N 1
ATOM 1140 C CA . HIS A 1 137 ? 15.930 13.330 -22.389 1.00 77.00 137 HIS A CA 1
ATOM 1141 C C . HIS A 1 137 ? 16.829 13.286 -21.141 1.00 77.00 137 HIS A C 1
ATOM 1143 O O . HIS A 1 137 ? 17.975 12.826 -21.191 1.00 77.00 137 HIS A O 1
ATOM 1149 N N . THR A 1 138 ? 16.306 13.770 -20.013 1.00 79.38 138 THR A N 1
ATOM 1150 C CA . THR A 1 138 ? 17.049 13.884 -18.757 1.00 79.38 138 THR A CA 1
ATOM 1151 C C . THR A 1 138 ? 17.417 12.502 -18.218 1.00 79.38 138 THR A C 1
ATOM 1153 O O . THR A 1 138 ? 16.577 11.601 -18.158 1.00 79.38 138 THR A O 1
ATOM 1156 N N . LEU A 1 139 ? 18.674 12.343 -17.801 1.00 81.06 139 LEU A N 1
ATOM 1157 C CA . LEU A 1 139 ? 19.153 11.145 -17.114 1.00 81.06 139 LEU A CA 1
ATOM 1158 C C . LEU A 1 139 ? 18.574 11.095 -15.693 1.00 81.06 139 LEU A C 1
ATOM 1160 O O . LEU A 1 139 ? 18.479 12.118 -15.014 1.00 81.06 139 LEU A O 1
ATOM 1164 N N . CYS A 1 140 ? 18.173 9.909 -15.250 1.00 80.19 140 CYS A N 1
ATOM 1165 C CA . CYS A 1 140 ? 17.564 9.670 -13.950 1.00 80.19 140 CYS A CA 1
ATOM 1166 C C . CYS A 1 140 ? 17.959 8.308 -13.376 1.00 80.19 140 CYS A C 1
ATOM 1168 O O . CYS A 1 140 ? 18.415 7.410 -14.088 1.00 80.19 140 CYS A O 1
ATOM 1170 N N . ASP A 1 141 ? 17.781 8.174 -12.065 1.00 81.56 141 ASP A N 1
ATOM 1171 C CA . ASP A 1 141 ? 17.988 6.924 -11.346 1.00 81.56 141 ASP A CA 1
ATOM 1172 C C . ASP A 1 141 ? 16.783 5.976 -11.489 1.00 81.56 141 ASP A C 1
ATOM 1174 O O . ASP A 1 141 ? 15.677 6.362 -11.890 1.00 81.56 141 ASP A O 1
ATOM 1178 N N . LEU A 1 142 ? 16.996 4.705 -11.137 1.00 76.62 142 LEU A N 1
ATOM 1179 C CA . LEU A 1 142 ? 15.955 3.675 -11.179 1.00 76.62 142 LEU A CA 1
ATOM 1180 C C . LEU A 1 142 ? 14.731 4.078 -10.342 1.00 76.62 142 LEU A C 1
ATOM 1182 O O . LEU A 1 142 ? 13.598 3.890 -10.775 1.00 76.62 142 LEU A O 1
ATOM 1186 N N . ALA A 1 143 ? 14.954 4.687 -9.175 1.00 76.69 143 ALA A N 1
ATOM 1187 C CA . ALA A 1 143 ? 13.891 5.116 -8.272 1.00 76.69 143 ALA A CA 1
ATOM 1188 C C . ALA A 1 143 ? 12.969 6.170 -8.912 1.00 76.69 143 ALA A C 1
ATOM 1190 O O . ALA A 1 143 ? 11.742 6.041 -8.859 1.00 76.69 143 ALA A O 1
ATOM 1191 N N . THR A 1 144 ? 13.532 7.192 -9.559 1.00 81.75 144 THR A N 1
ATOM 1192 C CA . THR A 1 144 ? 12.755 8.214 -10.276 1.00 81.75 144 THR A CA 1
ATOM 1193 C C . THR A 1 144 ? 12.056 7.618 -11.492 1.00 81.75 144 THR A C 1
ATOM 1195 O O . THR A 1 144 ? 10.898 7.950 -11.765 1.00 81.75 144 THR A O 1
ATOM 1198 N N . MET A 1 145 ? 12.713 6.692 -12.192 1.00 80.56 145 MET A N 1
ATOM 1199 C CA . MET A 1 145 ? 12.137 6.025 -13.355 1.00 80.56 145 MET A CA 1
ATOM 1200 C C . MET A 1 145 ? 10.921 5.165 -12.977 1.00 80.56 145 MET A C 1
ATOM 1202 O O . MET A 1 145 ? 9.855 5.331 -13.571 1.00 80.56 145 MET A O 1
ATOM 1206 N N . VAL A 1 146 ? 11.025 4.346 -11.925 1.00 80.56 146 VAL A N 1
ATOM 1207 C CA . VAL A 1 146 ? 9.932 3.510 -11.389 1.00 80.56 146 VAL A CA 1
ATOM 1208 C C . VAL A 1 146 ? 8.717 4.355 -10.989 1.00 80.56 146 VAL A C 1
ATOM 1210 O O . VAL A 1 146 ? 7.574 3.958 -11.233 1.00 80.56 146 VAL A O 1
ATOM 1213 N N . LYS A 1 147 ? 8.942 5.547 -10.421 1.00 81.88 147 LYS A N 1
ATOM 1214 C CA . LYS A 1 147 ? 7.864 6.488 -10.072 1.00 81.88 147 LYS A CA 1
ATOM 1215 C C . LYS A 1 147 ? 7.156 7.063 -11.301 1.00 81.88 147 LYS A C 1
ATOM 1217 O O . LYS A 1 147 ? 5.930 7.177 -11.307 1.00 81.88 147 LYS A O 1
ATOM 1222 N N . CYS A 1 148 ? 7.918 7.449 -12.323 1.00 79.44 148 CYS A N 1
ATOM 1223 C CA . CYS A 1 148 ? 7.405 8.234 -13.447 1.00 79.44 148 CYS A CA 1
ATOM 1224 C C . CYS A 1 148 ? 6.905 7.379 -14.616 1.00 79.44 148 CYS A C 1
ATOM 1226 O O . CYS A 1 148 ? 6.017 7.824 -15.341 1.00 79.44 148 CYS A O 1
ATOM 1228 N N . VAL A 1 149 ? 7.420 6.155 -14.791 1.00 79.69 149 VAL A N 1
ATOM 1229 C CA . VAL A 1 149 ? 7.154 5.307 -15.970 1.00 79.69 149 VAL A CA 1
ATOM 1230 C C . VAL A 1 149 ? 5.658 5.098 -16.227 1.00 79.69 149 VAL A C 1
ATOM 1232 O O . VAL A 1 149 ? 5.217 5.123 -17.372 1.00 79.69 149 VAL A O 1
ATOM 1235 N N . ARG A 1 150 ? 4.843 5.004 -15.171 1.00 75.81 150 ARG A N 1
ATOM 1236 C CA . ARG A 1 150 ? 3.377 4.847 -15.261 1.00 75.81 150 ARG A CA 1
ATOM 1237 C C . ARG A 1 150 ? 2.638 6.015 -15.889 1.00 75.81 150 ARG A C 1
ATOM 1239 O O . ARG A 1 150 ? 1.496 5.866 -16.314 1.00 75.81 150 ARG A O 1
ATOM 1246 N N . TYR A 1 151 ? 3.258 7.181 -15.857 1.00 78.50 151 TYR A N 1
ATOM 1247 C CA . TYR A 1 151 ? 2.680 8.437 -16.300 1.00 78.50 151 TYR A CA 1
ATOM 1248 C C . TYR A 1 151 ? 3.248 8.881 -17.649 1.00 78.50 151 TYR A C 1
ATOM 1250 O O . TYR A 1 151 ? 2.902 9.961 -18.126 1.00 78.50 151 TYR A O 1
ATOM 1258 N N . THR A 1 152 ? 4.113 8.061 -18.253 1.00 76.62 152 THR A N 1
ATOM 1259 C CA . THR A 1 152 ? 4.687 8.316 -19.575 1.00 76.62 152 THR A CA 1
ATOM 1260 C C . THR A 1 152 ? 3.669 8.084 -20.688 1.00 76.62 152 THR A C 1
ATOM 1262 O O . THR A 1 152 ? 2.624 7.453 -20.501 1.00 76.62 152 THR A O 1
ATOM 1265 N N . LEU A 1 153 ? 3.956 8.650 -21.860 1.00 73.44 153 LEU A N 1
ATOM 1266 C CA . LEU A 1 153 ? 3.099 8.503 -23.027 1.00 73.44 153 LEU A CA 1
ATOM 1267 C C . LEU A 1 153 ? 3.178 7.062 -23.570 1.00 73.44 153 LEU A C 1
ATOM 1269 O O . LEU A 1 153 ? 4.221 6.418 -23.463 1.00 73.44 153 LEU A O 1
ATOM 1273 N N . PRO A 1 154 ? 2.116 6.547 -24.217 1.00 70.25 154 PRO A N 1
ATOM 1274 C CA . PRO A 1 154 ? 2.063 5.158 -24.690 1.00 70.25 154 PRO A CA 1
ATOM 1275 C C . PRO A 1 154 ? 3.162 4.746 -25.686 1.00 70.25 154 PRO A C 1
ATOM 1277 O O . PRO A 1 154 ? 3.381 3.553 -25.886 1.00 70.25 154 PRO A O 1
ATOM 1280 N N . TRP A 1 155 ? 3.820 5.715 -26.327 1.00 72.44 155 TRP A N 1
ATOM 1281 C CA . TRP A 1 155 ? 4.893 5.537 -27.315 1.00 72.44 155 TRP A CA 1
ATOM 1282 C C . TRP A 1 155 ? 6.289 5.875 -26.763 1.00 72.44 155 TRP A C 1
ATOM 1284 O O . TRP A 1 155 ? 7.241 6.045 -27.528 1.00 72.44 155 TRP A O 1
ATOM 1294 N N . THR A 1 156 ? 6.425 5.991 -25.442 1.00 79.69 156 THR A N 1
ATOM 1295 C CA . THR A 1 156 ? 7.711 6.228 -24.785 1.00 79.69 156 THR A CA 1
ATOM 1296 C C . THR A 1 156 ? 8.498 4.918 -24.635 1.00 79.69 156 THR A C 1
ATOM 1298 O O . THR A 1 156 ? 7.949 3.834 -24.432 1.00 79.69 156 THR A O 1
ATOM 1301 N N . THR A 1 157 ? 9.820 5.013 -24.729 1.00 82.56 157 THR A N 1
ATOM 1302 C CA . THR A 1 157 ? 10.775 3.944 -24.429 1.00 82.56 157 THR A CA 1
ATOM 1303 C C . THR A 1 157 ? 11.670 4.377 -23.274 1.00 82.56 157 THR A C 1
ATOM 1305 O O . THR A 1 157 ? 12.044 5.547 -23.171 1.00 82.56 157 THR A O 1
ATOM 1308 N N . ILE A 1 158 ? 11.984 3.441 -22.384 1.00 83.38 158 ILE A N 1
ATOM 1309 C CA . ILE A 1 158 ? 13.033 3.599 -21.380 1.00 83.38 158 ILE A CA 1
ATOM 1310 C C . ILE A 1 158 ? 14.347 3.274 -22.071 1.00 83.38 158 ILE A C 1
ATOM 1312 O O . ILE A 1 158 ? 14.504 2.197 -22.644 1.00 83.38 158 ILE A O 1
ATOM 1316 N N . VAL A 1 159 ? 15.299 4.188 -22.010 1.00 81.75 159 VAL A N 1
ATOM 1317 C CA . VAL A 1 159 ? 16.656 3.963 -22.483 1.00 81.75 159 VAL A CA 1
ATOM 1318 C C . VAL A 1 159 ? 17.535 3.742 -21.264 1.00 81.75 159 VAL A C 1
ATOM 1320 O O . VAL A 1 159 ? 17.718 4.648 -20.454 1.00 81.75 159 VAL A O 1
ATOM 1323 N N . CYS A 1 160 ? 18.079 2.539 -21.141 1.00 80.31 160 CYS A N 1
ATOM 1324 C CA . CYS A 1 160 ? 19.145 2.226 -20.202 1.00 80.31 160 CYS A CA 1
ATOM 1325 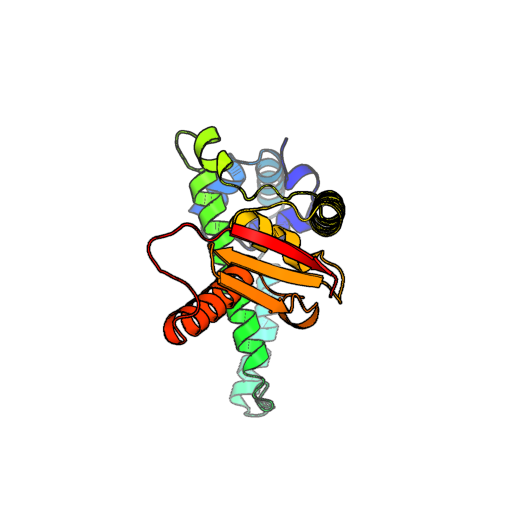C C . CYS A 1 160 ? 20.464 2.594 -20.879 1.00 80.31 160 CYS A C 1
ATOM 1327 O O . CYS A 1 160 ? 20.833 1.983 -21.886 1.00 80.31 160 CYS A O 1
ATOM 1329 N N . ARG A 1 161 ? 21.150 3.618 -20.376 1.00 74.44 161 ARG A N 1
ATOM 1330 C CA . ARG A 1 161 ? 22.456 4.060 -20.862 1.00 74.44 161 ARG A CA 1
ATOM 1331 C C . ARG A 1 161 ? 23.544 3.571 -19.925 1.00 74.44 161 ARG A C 1
ATOM 1333 O O . ARG A 1 161 ? 23.524 3.841 -18.728 1.00 74.44 161 ARG A O 1
ATOM 1340 N N . GLN A 1 162 ? 24.516 2.893 -20.513 1.00 72.81 162 GLN A N 1
ATOM 1341 C CA . GLN A 1 162 ? 25.737 2.491 -19.846 1.00 72.81 162 GLN A CA 1
ATOM 1342 C C . GLN A 1 162 ? 26.869 2.567 -20.873 1.00 72.81 162 GLN A C 1
ATOM 1344 O O . GLN A 1 162 ? 27.089 1.604 -21.606 1.00 72.81 162 GLN A O 1
ATOM 1349 N N . PRO A 1 163 ? 27.541 3.724 -21.014 1.00 64.81 163 PRO A N 1
ATOM 1350 C CA . PRO A 1 163 ? 28.504 3.946 -22.088 1.00 64.81 163 PRO A CA 1
ATOM 1351 C C . PRO A 1 163 ? 29.544 2.813 -22.158 1.00 64.81 163 PRO A C 1
ATOM 1353 O O . PRO A 1 163 ? 30.149 2.506 -21.132 1.00 64.81 163 PRO A O 1
ATOM 1356 N N . PRO A 1 164 ? 29.764 2.177 -23.329 1.00 62.59 164 PRO A N 1
ATOM 1357 C CA . PRO A 1 164 ? 29.311 2.553 -24.679 1.00 62.59 164 PRO A CA 1
ATOM 1358 C C . PRO A 1 164 ? 27.972 1.933 -25.136 1.00 62.59 164 PRO A C 1
ATOM 1360 O O . PRO A 1 164 ? 27.571 2.122 -26.284 1.00 62.59 164 PRO A O 1
ATOM 1363 N N . ARG A 1 165 ? 27.286 1.171 -24.285 1.00 69.94 165 ARG A N 1
ATOM 1364 C CA . ARG A 1 165 ? 26.085 0.394 -24.614 1.00 69.94 165 ARG A CA 1
ATOM 1365 C C . ARG A 1 165 ? 24.808 1.144 -24.221 1.00 69.94 165 ARG A C 1
ATOM 1367 O O . ARG A 1 165 ? 24.755 1.891 -23.245 1.00 69.94 165 ARG A O 1
ATOM 1374 N N . SER A 1 166 ? 23.751 0.964 -25.006 1.00 74.19 166 SER A N 1
ATOM 1375 C CA . SER A 1 166 ? 22.427 1.481 -24.658 1.00 74.19 166 SER A CA 1
ATOM 1376 C C . SER A 1 166 ? 21.345 0.503 -25.075 1.00 74.19 166 SER A C 1
ATOM 1378 O O . SER A 1 166 ? 21.319 0.082 -26.232 1.00 74.19 166 SER A O 1
ATOM 1380 N N . VAL A 1 167 ? 20.437 0.197 -24.157 1.00 76.75 167 VAL A N 1
ATOM 1381 C CA . VAL A 1 167 ? 19.324 -0.731 -24.372 1.00 76.75 167 VAL A CA 1
ATOM 1382 C C . VAL A 1 167 ? 18.022 0.052 -24.303 1.00 76.75 167 VAL A C 1
ATOM 1384 O O . VAL A 1 167 ? 17.863 0.922 -23.448 1.00 76.75 167 VAL A O 1
ATOM 1387 N N . ARG A 1 168 ? 17.087 -0.238 -25.211 1.00 77.19 168 ARG A N 1
ATOM 1388 C CA . ARG A 1 168 ? 15.753 0.370 -25.207 1.00 77.19 168 ARG A CA 1
ATOM 1389 C C . ARG A 1 168 ? 14.727 -0.651 -24.743 1.00 77.19 168 ARG A C 1
ATOM 1391 O O . ARG A 1 168 ? 14.545 -1.679 -25.387 1.00 77.19 168 ARG A O 1
ATOM 1398 N N . ILE A 1 169 ? 14.034 -0.338 -23.659 1.00 77.44 169 ILE A N 1
ATOM 1399 C CA . ILE A 1 169 ? 12.928 -1.121 -23.119 1.00 77.44 169 ILE A CA 1
ATOM 1400 C C . ILE A 1 169 ? 11.630 -0.379 -23.464 1.00 77.44 169 ILE A C 1
ATOM 1402 O O . ILE A 1 169 ? 11.511 0.816 -23.178 1.00 77.44 169 ILE A O 1
ATOM 1406 N N . PRO A 1 170 ? 10.634 -1.029 -24.083 1.00 71.81 170 PRO A N 1
ATOM 1407 C CA . PRO A 1 170 ? 9.361 -0.380 -24.370 1.00 71.81 170 PRO A CA 1
ATOM 1408 C C . PRO A 1 170 ? 8.645 -0.001 -23.065 1.00 71.81 170 PRO A C 1
ATOM 1410 O O . PRO A 1 170 ? 8.295 -0.869 -22.265 1.00 71.81 170 PRO A O 1
ATOM 1413 N N . ALA A 1 171 ? 8.362 1.292 -22.867 1.00 66.88 171 ALA A N 1
ATOM 1414 C CA . ALA A 1 171 ? 7.619 1.794 -21.709 1.00 66.88 171 ALA A CA 1
ATOM 1415 C C . ALA A 1 171 ? 6.105 1.645 -21.939 1.00 66.88 171 ALA A C 1
ATOM 1417 O O . ALA A 1 171 ? 5.333 2.589 -21.788 1.00 66.88 171 ALA A O 1
ATOM 1418 N N . SER A 1 172 ? 5.667 0.468 -22.402 1.00 65.94 172 SER A N 1
ATOM 1419 C CA . SER A 1 172 ? 4.276 0.307 -22.822 1.00 65.94 172 SER A CA 1
ATOM 1420 C C . SER A 1 172 ? 3.340 0.463 -21.625 1.00 65.94 172 SER A C 1
ATOM 1422 O O . SER A 1 172 ? 3.539 -0.149 -20.574 1.00 65.94 172 SER A O 1
ATOM 1424 N N . PHE A 1 173 ? 2.274 1.234 -21.816 1.00 56.34 173 PHE A N 1
ATOM 1425 C CA . PHE A 1 173 ? 1.229 1.454 -20.819 1.00 56.34 173 PHE A CA 1
ATOM 1426 C C . PHE A 1 173 ? 0.701 0.130 -20.228 1.00 56.34 173 PHE A C 1
ATOM 1428 O O . PHE A 1 173 ? 0.596 -0.015 -19.015 1.00 56.34 173 PHE A O 1
ATOM 1435 N N . LYS A 1 174 ? 0.522 -0.899 -21.069 1.00 62.78 174 LYS A N 1
ATOM 1436 C CA . LYS A 1 174 ? 0.052 -2.234 -20.654 1.00 62.78 174 LYS A CA 1
ATOM 1437 C C . LYS A 1 174 ? 1.008 -2.984 -19.717 1.00 62.78 174 LYS A C 1
ATOM 1439 O O . LYS A 1 174 ? 0.559 -3.845 -18.969 1.00 62.78 174 LYS A O 1
ATOM 1444 N N . LEU A 1 175 ? 2.314 -2.704 -19.763 1.00 67.00 175 LEU A N 1
ATOM 1445 C CA . LEU A 1 175 ? 3.307 -3.383 -18.919 1.00 67.00 175 LEU A CA 1
ATOM 1446 C C . LEU A 1 175 ? 3.300 -2.867 -17.475 1.00 67.00 175 LEU A C 1
ATOM 1448 O O . LEU A 1 175 ? 3.694 -3.613 -16.574 1.00 67.00 175 LEU A O 1
ATOM 1452 N N . PHE A 1 176 ? 2.866 -1.623 -17.253 1.00 72.06 176 PHE A N 1
ATOM 1453 C CA . PHE A 1 176 ? 3.053 -0.905 -15.987 1.00 72.06 176 PHE A CA 1
ATOM 1454 C C . PHE A 1 176 ? 1.755 -0.357 -15.363 1.00 72.06 176 PHE A C 1
ATOM 1456 O O . PHE A 1 176 ? 1.773 0.051 -14.194 1.00 72.06 176 PHE A O 1
ATOM 1463 N N . GLU A 1 177 ? 0.640 -0.367 -16.102 1.00 66.81 177 GLU A N 1
ATOM 1464 C CA . GLU A 1 177 ? -0.696 -0.003 -15.617 1.00 66.81 177 GLU A CA 1
ATOM 1465 C C . GLU A 1 177 ? -1.176 -0.972 -14.520 1.00 66.81 177 GLU A C 1
ATOM 1467 O O . GLU A 1 177 ? -1.016 -2.186 -14.622 1.00 66.81 177 GLU A O 1
ATOM 1472 N N . GLY A 1 178 ? -1.728 -0.433 -13.429 1.00 66.12 178 GLY A N 1
ATOM 1473 C CA . GLY A 1 178 ? -2.303 -1.219 -12.328 1.00 66.12 178 GLY A CA 1
ATOM 1474 C C . GLY A 1 178 ? -1.310 -1.920 -11.391 1.00 66.12 178 GLY A C 1
ATOM 1475 O O . GLY A 1 178 ? -1.727 -2.399 -10.342 1.00 66.12 178 GLY A O 1
ATOM 1476 N N . LYS A 1 179 ? -0.012 -1.947 -11.716 1.00 74.00 179 LYS A N 1
ATOM 1477 C CA . LYS A 1 179 ? 1.013 -2.549 -10.847 1.00 74.00 179 LYS A CA 1
ATOM 1478 C C . LYS A 1 179 ? 1.245 -1.716 -9.567 1.00 74.00 179 LYS A C 1
ATOM 1480 O O . LYS A 1 179 ? 0.761 -0.589 -9.437 1.00 74.00 179 LYS A O 1
ATOM 1485 N N . THR A 1 180 ? 2.072 -2.180 -8.636 1.00 76.19 180 THR A N 1
ATOM 1486 C CA . THR A 1 180 ? 2.647 -1.403 -7.510 1.00 76.19 180 THR A CA 1
ATOM 1487 C C . THR A 1 180 ? 4.081 -0.952 -7.824 1.00 76.19 180 THR A C 1
ATOM 1489 O O . THR A 1 180 ? 4.652 -1.414 -8.808 1.00 76.19 180 THR A O 1
ATOM 1492 N N . LEU A 1 181 ? 4.660 0.012 -7.095 1.00 73.44 181 LEU A N 1
ATOM 1493 C CA . LEU A 1 181 ? 6.038 0.469 -7.382 1.00 73.44 181 LEU A CA 1
ATOM 1494 C C . LEU A 1 181 ? 7.042 -0.692 -7.280 1.00 73.44 181 LEU A C 1
ATOM 1496 O O . LEU A 1 181 ? 7.878 -0.847 -8.162 1.00 73.44 181 LEU A O 1
ATOM 1500 N N . ALA A 1 182 ? 6.867 -1.557 -6.277 1.00 70.94 182 ALA A N 1
ATOM 1501 C CA . ALA A 1 182 ? 7.674 -2.759 -6.088 1.00 70.94 182 ALA A CA 1
ATOM 1502 C C . ALA A 1 182 ? 7.548 -3.739 -7.266 1.00 70.94 182 ALA A C 1
ATOM 1504 O O . ALA A 1 182 ? 8.541 -4.287 -7.724 1.00 70.94 182 ALA A O 1
ATOM 1505 N N . GLU A 1 183 ? 6.345 -3.932 -7.816 1.00 73.38 183 GLU A N 1
ATOM 1506 C CA . GLU A 1 183 ? 6.154 -4.789 -8.995 1.00 73.38 183 GLU A CA 1
ATOM 1507 C C . GLU A 1 183 ? 6.809 -4.214 -10.256 1.00 73.38 183 GLU A C 1
ATOM 1509 O O . GLU A 1 183 ? 7.282 -4.970 -11.099 1.00 73.38 183 GLU A O 1
ATOM 1514 N N . ILE A 1 184 ? 6.844 -2.886 -10.408 1.00 77.19 184 ILE A N 1
ATOM 1515 C CA . ILE A 1 184 ? 7.558 -2.242 -11.521 1.00 77.19 184 ILE A CA 1
ATOM 1516 C C . ILE A 1 184 ? 9.056 -2.423 -11.370 1.00 77.19 184 ILE A C 1
ATOM 1518 O O . ILE A 1 184 ? 9.720 -2.778 -12.339 1.00 77.19 184 ILE A O 1
ATOM 1522 N N . GLU A 1 185 ? 9.571 -2.202 -10.166 1.00 78.38 185 GLU A N 1
ATOM 1523 C CA . GLU A 1 185 ? 10.977 -2.416 -9.850 1.00 78.38 185 GLU A CA 1
ATOM 1524 C C . GLU A 1 185 ? 11.392 -3.864 -10.133 1.00 78.38 185 GLU A C 1
ATOM 1526 O O . GLU A 1 185 ? 12.406 -4.088 -10.782 1.00 78.38 185 GLU A O 1
ATOM 1531 N N . LEU A 1 186 ? 10.559 -4.842 -9.764 1.00 77.50 186 LEU A N 1
ATOM 1532 C CA . LEU A 1 186 ? 10.806 -6.264 -10.018 1.00 77.50 186 LEU A CA 1
ATOM 1533 C C . LEU A 1 186 ? 10.791 -6.594 -11.520 1.00 77.50 186 LEU A C 1
ATOM 1535 O O . LEU A 1 186 ? 11.655 -7.321 -12.002 1.00 77.50 186 LEU A O 1
ATOM 1539 N N . VAL A 1 187 ? 9.853 -6.023 -12.285 1.00 77.62 187 VAL A N 1
ATOM 1540 C CA . VAL A 1 187 ? 9.799 -6.185 -13.750 1.00 77.62 187 VAL A CA 1
ATOM 1541 C C . VAL A 1 187 ? 11.039 -5.594 -14.414 1.00 77.62 187 VAL A C 1
ATOM 1543 O O . VAL A 1 187 ? 11.631 -6.233 -15.279 1.00 77.62 187 VAL A O 1
ATOM 1546 N N . LEU A 1 188 ? 11.439 -4.386 -14.021 1.00 76.06 188 LEU A N 1
ATOM 1547 C CA . LEU A 1 188 ? 12.632 -3.736 -14.560 1.00 76.06 188 LEU A CA 1
ATOM 1548 C C . LEU A 1 188 ? 13.902 -4.482 -14.157 1.00 76.06 188 LEU A C 1
ATOM 1550 O O . LEU A 1 188 ? 14.768 -4.672 -15.003 1.00 76.06 188 LEU A O 1
ATOM 1554 N N . GLY A 1 189 ? 13.978 -4.962 -12.914 1.00 75.12 189 GLY A N 1
ATOM 1555 C CA . GLY A 1 189 ? 15.059 -5.815 -12.429 1.00 75.12 189 GLY A CA 1
ATOM 1556 C C . GLY A 1 189 ? 15.188 -7.088 -13.261 1.00 75.12 189 GLY A C 1
ATOM 1557 O O . GLY A 1 189 ? 16.269 -7.370 -13.761 1.00 75.12 189 GLY A O 1
ATOM 1558 N N . PHE A 1 190 ? 14.073 -7.776 -13.525 1.00 74.25 190 PHE A N 1
ATOM 1559 C CA . PHE A 1 190 ? 14.054 -8.962 -14.384 1.00 74.25 190 PHE A CA 1
ATOM 1560 C C . PHE A 1 190 ? 14.527 -8.656 -15.810 1.00 74.25 190 PHE A C 1
ATOM 1562 O O . PHE A 1 190 ? 15.345 -9.389 -16.355 1.00 74.25 190 PHE A O 1
ATOM 1569 N N . TYR A 1 191 ? 14.067 -7.552 -16.410 1.00 73.06 191 TYR A N 1
ATOM 1570 C CA . TYR A 1 191 ? 14.568 -7.119 -17.717 1.00 73.06 191 TYR A CA 1
ATOM 1571 C C . TYR A 1 191 ? 16.074 -6.867 -17.677 1.00 73.06 191 TYR A C 1
ATOM 1573 O O . TYR A 1 191 ? 16.790 -7.339 -18.550 1.00 73.06 191 TYR A O 1
ATOM 1581 N N . MET A 1 192 ? 16.567 -6.157 -16.664 1.00 71.88 192 MET A N 1
ATOM 1582 C CA . MET A 1 192 ? 17.995 -5.899 -16.520 1.00 71.88 192 MET A CA 1
ATOM 1583 C C . MET A 1 192 ? 18.797 -7.187 -16.337 1.00 71.88 192 MET A C 1
ATOM 1585 O O . MET A 1 192 ? 19.876 -7.282 -16.904 1.00 71.88 192 MET A O 1
ATOM 1589 N N . ASP A 1 193 ? 18.284 -8.173 -15.603 1.00 70.12 193 ASP A N 1
ATOM 1590 C CA . ASP A 1 193 ? 18.945 -9.467 -15.410 1.00 70.12 193 ASP A CA 1
ATOM 1591 C C . ASP A 1 193 ? 19.017 -10.281 -16.708 1.00 70.12 193 ASP A C 1
ATOM 1593 O O . ASP A 1 193 ? 20.083 -10.789 -17.044 1.00 70.12 193 ASP A O 1
ATOM 1597 N N . VAL A 1 194 ? 17.945 -10.303 -17.505 1.00 69.69 194 VAL A N 1
ATOM 1598 C CA . VAL A 1 194 ? 17.967 -10.909 -18.851 1.00 69.69 194 VAL A CA 1
ATOM 1599 C C . VAL A 1 194 ? 18.974 -10.190 -19.758 1.00 69.69 194 VAL A C 1
ATOM 1601 O O . VAL A 1 194 ? 19.768 -10.826 -20.444 1.00 69.69 194 VAL A O 1
ATOM 1604 N N . MET A 1 195 ? 19.013 -8.855 -19.713 1.00 67.12 195 MET A N 1
ATOM 1605 C CA . MET A 1 195 ? 19.978 -8.069 -20.492 1.00 67.12 195 MET A CA 1
ATOM 1606 C C . MET A 1 195 ? 21.433 -8.269 -20.015 1.00 67.12 195 MET A C 1
ATOM 1608 O O . MET A 1 195 ? 22.358 -8.122 -20.821 1.00 67.12 195 MET A O 1
ATOM 1612 N N . LYS A 1 196 ? 21.657 -8.610 -18.735 1.00 68.12 196 LYS A N 1
ATOM 1613 C CA . LYS A 1 196 ? 22.976 -9.002 -18.201 1.00 68.12 196 LYS A CA 1
ATOM 1614 C C . LYS A 1 196 ? 23.413 -10.362 -18.746 1.00 68.12 196 LYS A C 1
ATOM 1616 O O . LYS A 1 196 ? 24.576 -10.505 -19.110 1.00 68.12 196 LYS A O 1
ATOM 1621 N N . GLU A 1 197 ? 22.501 -11.334 -18.826 1.00 64.56 197 GLU A N 1
ATOM 1622 C CA . GLU A 1 197 ? 22.790 -12.662 -19.392 1.00 64.56 197 GLU A CA 1
ATOM 1623 C C . GLU A 1 197 ? 23.128 -12.600 -20.892 1.00 64.56 197 GLU A C 1
ATOM 1625 O O . GLU A 1 197 ? 23.954 -13.375 -21.366 1.00 64.56 197 GLU A O 1
ATOM 1630 N N . GLU A 1 198 ? 22.572 -11.632 -21.625 1.00 65.94 198 GLU A N 1
ATOM 1631 C CA . GLU A 1 198 ? 22.895 -11.376 -23.040 1.00 65.94 198 GLU A CA 1
ATOM 1632 C C . GLU A 1 198 ? 24.187 -10.546 -23.260 1.00 65.94 198 GLU A C 1
ATOM 1634 O O . GLU A 1 198 ? 24.425 -10.056 -24.364 1.00 65.94 198 GLU A O 1
ATOM 1639 N N . GLU A 1 199 ? 25.022 -10.344 -22.227 1.00 60.56 199 GLU A N 1
ATOM 1640 C CA . GLU A 1 199 ? 26.240 -9.504 -22.239 1.00 60.56 199 GLU A CA 1
ATOM 1641 C C . GLU A 1 199 ? 26.013 -8.047 -22.696 1.00 60.56 199 GLU A C 1
ATOM 1643 O O . GLU A 1 199 ? 26.949 -7.364 -23.118 1.00 60.56 199 GLU A O 1
ATOM 1648 N N . SER A 1 200 ? 24.789 -7.522 -22.619 1.00 60.09 200 SER A N 1
ATOM 1649 C CA . SER A 1 200 ? 24.460 -6.182 -23.135 1.00 60.09 200 SER A CA 1
ATOM 1650 C C . SER A 1 200 ? 24.669 -5.045 -22.120 1.00 60.09 200 SER A C 1
ATOM 1652 O O . SER A 1 200 ? 24.762 -3.880 -22.516 1.00 60.09 200 SER A O 1
ATOM 1654 N N . LEU A 1 201 ? 24.805 -5.368 -20.829 1.00 61.16 201 LEU A N 1
ATOM 1655 C CA . LEU A 1 201 ? 25.047 -4.436 -19.720 1.00 61.16 201 LEU A CA 1
ATOM 1656 C C . LEU A 1 201 ? 26.110 -5.015 -18.770 1.00 61.16 201 LEU A C 1
ATOM 1658 O O . LEU A 1 201 ? 26.136 -6.219 -18.532 1.00 61.16 201 LEU A O 1
ATOM 1662 N N . ASP A 1 202 ? 26.990 -4.161 -18.252 1.00 60.94 202 ASP A N 1
ATOM 1663 C CA . ASP A 1 202 ? 28.073 -4.519 -17.326 1.00 60.94 202 ASP A CA 1
ATOM 1664 C C . ASP A 1 202 ? 27.637 -4.308 -15.859 1.00 60.94 202 ASP A C 1
ATOM 1666 O O . ASP A 1 202 ? 26.818 -3.439 -15.562 1.00 60.94 202 ASP A O 1
ATOM 1670 N N . ILE A 1 203 ? 28.148 -5.105 -14.923 1.00 55.53 203 ILE A N 1
ATOM 1671 C CA . ILE A 1 203 ? 27.670 -5.150 -13.526 1.00 55.53 203 ILE A CA 1
ATOM 1672 C C . ILE A 1 203 ? 28.323 -4.059 -12.662 1.00 55.53 203 ILE A C 1
ATOM 1674 O O . ILE A 1 203 ? 27.734 -3.622 -11.673 1.00 55.53 203 ILE A O 1
ATOM 1678 N N . GLU A 1 204 ? 29.516 -3.592 -13.032 1.00 57.75 204 GLU A N 1
ATOM 1679 C CA . GLU A 1 204 ? 30.308 -2.686 -12.186 1.00 57.75 204 GLU A CA 1
ATOM 1680 C C . GLU A 1 204 ? 30.011 -1.197 -12.408 1.00 57.75 204 GLU A C 1
ATOM 1682 O O . GLU A 1 204 ? 30.310 -0.372 -11.543 1.00 57.75 204 GLU A O 1
ATOM 1687 N N . ASN A 1 205 ? 29.391 -0.834 -13.534 1.00 61.47 205 ASN A N 1
ATOM 1688 C CA . ASN A 1 205 ? 29.167 0.565 -13.893 1.00 61.47 205 ASN A CA 1
ATOM 1689 C C . ASN A 1 205 ? 27.723 1.006 -13.603 1.00 61.47 205 ASN A C 1
ATOM 1691 O O . ASN A 1 205 ? 26.789 0.277 -13.944 1.00 61.47 205 ASN A O 1
ATOM 1695 N N . PRO A 1 206 ? 27.508 2.208 -13.035 1.00 65.00 206 PRO A N 1
ATOM 1696 C CA . PRO A 1 206 ? 26.169 2.716 -12.760 1.00 65.00 206 PRO A CA 1
ATOM 1697 C C . PRO A 1 206 ? 25.361 2.836 -14.058 1.00 65.00 206 PRO A C 1
ATOM 1699 O O . PRO A 1 206 ? 25.838 3.365 -15.061 1.00 65.00 206 PRO A O 1
ATOM 1702 N N . ILE A 1 207 ? 24.134 2.316 -14.030 1.00 74.62 207 ILE A N 1
ATOM 1703 C CA . ILE A 1 207 ? 23.208 2.343 -15.163 1.00 74.62 207 ILE A CA 1
ATOM 1704 C C . ILE A 1 207 ? 22.314 3.567 -15.007 1.00 74.62 207 ILE A C 1
ATOM 1706 O O . ILE A 1 207 ? 21.623 3.720 -13.998 1.00 74.62 207 ILE A O 1
ATOM 1710 N N . GLU A 1 208 ? 22.327 4.432 -16.013 1.00 78.88 208 GLU A N 1
ATOM 1711 C CA . GLU A 1 208 ? 21.500 5.633 -16.052 1.00 78.88 208 GLU A CA 1
ATOM 1712 C C . GLU A 1 208 ? 20.269 5.387 -16.925 1.00 78.88 208 GLU A C 1
ATOM 1714 O O . GLU A 1 208 ? 20.345 4.728 -17.965 1.00 78.88 208 GLU A O 1
ATOM 1719 N N . PHE A 1 209 ? 19.119 5.925 -16.528 1.00 82.50 209 PHE A N 1
ATOM 1720 C CA . PHE A 1 209 ? 17.865 5.755 -17.259 1.00 82.50 209 PHE A CA 1
ATOM 1721 C C . PHE A 1 209 ? 17.423 7.082 -17.864 1.00 82.50 209 PHE A C 1
ATOM 1723 O O . PHE A 1 209 ? 17.565 8.129 -17.241 1.00 82.50 209 PHE A O 1
ATOM 1730 N N . CYS A 1 210 ? 16.828 7.072 -19.051 1.00 82.69 210 CYS A N 1
ATOM 1731 C CA . CYS A 1 210 ? 16.073 8.222 -19.549 1.00 82.69 210 CYS A CA 1
ATOM 1732 C C . CYS A 1 210 ? 14.865 7.781 -20.373 1.00 82.69 210 CYS A C 1
ATOM 1734 O O . CYS A 1 210 ? 14.760 6.625 -20.782 1.00 82.69 210 CYS A O 1
ATOM 1736 N N . PHE A 1 211 ? 13.936 8.704 -20.609 1.00 83.00 211 PHE A N 1
ATOM 1737 C CA . PHE A 1 211 ? 12.789 8.467 -21.479 1.00 83.00 211 PHE A CA 1
ATOM 1738 C C . PHE A 1 211 ? 13.056 9.033 -22.875 1.00 83.00 211 PHE A C 1
ATOM 1740 O O . PHE A 1 211 ? 13.612 10.122 -23.032 1.00 83.00 211 PHE A O 1
ATOM 1747 N N . SER A 1 212 ? 12.655 8.293 -23.905 1.00 78.25 212 SER A N 1
ATOM 1748 C CA . SER A 1 212 ? 12.763 8.723 -25.299 1.00 78.25 212 SER A CA 1
ATOM 1749 C C . SER A 1 212 ? 11.520 8.314 -26.079 1.00 78.25 212 SER A C 1
ATOM 1751 O O . SER A 1 212 ? 11.017 7.200 -25.921 1.00 78.25 212 SER A O 1
ATOM 1753 N N . THR A 1 213 ? 10.997 9.217 -26.903 1.00 78.75 213 THR A N 1
ATOM 1754 C CA . THR A 1 213 ? 9.981 8.874 -27.901 1.00 78.75 213 THR A CA 1
ATOM 1755 C C . THR A 1 213 ? 10.626 8.070 -29.025 1.00 78.75 213 THR A C 1
ATOM 1757 O O . THR A 1 213 ? 11.740 8.393 -29.438 1.00 78.75 213 THR A O 1
ATOM 1760 N N . LEU A 1 214 ? 9.933 7.027 -29.485 1.00 62.06 214 LEU A N 1
ATOM 1761 C CA . LEU A 1 214 ? 10.319 6.228 -30.655 1.00 62.06 214 LEU A CA 1
ATOM 1762 C C . LEU A 1 214 ? 10.617 7.076 -31.897 1.00 62.06 214 LEU A C 1
ATOM 1764 O O . LEU A 1 214 ? 9.836 8.018 -32.162 1.00 62.06 214 LEU A O 1
#